Protein AF-A0A562VMP0-F1 (afdb_monomer)

Radius of gyration: 36.4 Å; Cα contacts (8 Å, |Δi|>4): 154; chains: 1; bounding box: 69×61×106 Å

Solvent-accessible surface area (backbone atoms only — not comparable to full-atom values): 17112 Å² total; per-residue (Å²): 131,68,63,64,61,50,50,52,55,50,50,52,55,52,52,52,58,56,54,64,69,64,60,52,60,70,54,48,72,78,60,71,68,81,76,87,75,70,102,74,63,68,62,64,58,52,51,52,53,52,54,50,52,52,52,51,55,54,51,54,52,53,62,62,66,71,67,75,72,84,82,78,76,88,84,86,89,85,83,85,84,87,84,83,87,81,83,90,83,80,88,82,78,83,87,73,87,76,78,83,79,82,79,78,79,79,80,76,78,83,77,80,80,77,81,72,83,77,74,84,73,81,77,76,79,83,75,82,75,80,74,81,74,74,85,80,86,73,83,80,80,77,80,76,78,72,81,83,70,80,84,74,78,84,75,90,74,92,72,80,74,82,80,70,82,77,75,80,71,79,68,78,72,76,69,82,75,73,84,72,82,84,69,79,58,84,48,32,30,75,45,63,48,68,52,93,54,66,89,70,25,38,34,23,47,74,85,40,84,41,44,68,72,40,72,55,83,76,26,30,28,69,45,81,48,81,61,33,38,34,28,35,42,95,85,44,80,46,75,32,40,64,74,36,46,58,81,84,115

Organism: NCBI:txid345631

Structure (mmCIF, N/CA/C/O backbone):
data_AF-A0A562VMP0-F1
#
_entry.id   AF-A0A562VMP0-F1
#
loop_
_atom_site.group_PDB
_atom_site.id
_atom_site.type_symbol
_atom_site.label_atom_id
_atom_site.label_alt_id
_atom_site.label_comp_id
_atom_site.label_asym_id
_atom_site.label_entity_id
_atom_site.label_seq_id
_atom_site.pdbx_PDB_ins_code
_atom_site.Cartn_x
_atom_site.Cartn_y
_atom_site.Cartn_z
_atom_site.occupancy
_atom_site.B_iso_or_equiv
_atom_site.auth_seq_id
_atom_site.auth_comp_id
_atom_site.auth_asym_id
_atom_site.auth_atom_id
_atom_site.pdbx_PDB_model_num
ATOM 1 N N . MET A 1 1 ? -12.782 35.486 -35.574 1.00 58.09 1 MET A N 1
ATOM 2 C CA . MET A 1 1 ? -13.409 34.152 -35.746 1.00 58.09 1 MET A CA 1
ATOM 3 C C . MET A 1 1 ? -12.424 32.973 -35.697 1.00 58.09 1 MET A C 1
ATOM 5 O O . MET A 1 1 ? -12.875 31.840 -35.641 1.00 58.09 1 MET A O 1
ATOM 9 N N . SER A 1 2 ? -11.104 33.186 -35.631 1.00 72.25 2 SER A N 1
ATOM 10 C CA . SER A 1 2 ? -10.116 32.093 -35.746 1.00 72.25 2 SER A CA 1
ATOM 11 C C . SER A 1 2 ? -9.643 31.459 -34.422 1.00 72.25 2 SER A C 1
ATOM 13 O O . SER A 1 2 ? -8.887 30.493 -34.458 1.00 72.25 2 SER A O 1
ATOM 15 N N . SER A 1 3 ? -10.056 31.953 -33.244 1.00 74.12 3 SER A N 1
ATOM 16 C CA . SER A 1 3 ? -9.573 31.411 -31.956 1.00 74.12 3 SER A CA 1
ATOM 17 C C . SER A 1 3 ? -10.310 30.148 -31.499 1.00 74.12 3 SER A C 1
ATOM 19 O O . SER A 1 3 ? -9.682 29.269 -30.919 1.00 74.12 3 SER A O 1
ATOM 21 N N . ILE A 1 4 ? -11.605 30.011 -31.811 1.00 83.69 4 ILE A N 1
ATOM 22 C CA . ILE A 1 4 ? -12.413 28.837 -31.433 1.00 83.69 4 ILE A CA 1
ATOM 23 C C . ILE A 1 4 ? -11.923 27.583 -32.166 1.00 83.69 4 ILE A C 1
ATOM 25 O O . ILE A 1 4 ? -11.734 26.539 -31.548 1.00 83.69 4 ILE A O 1
ATOM 29 N N . LEU A 1 5 ? -11.626 27.697 -33.465 1.00 88.19 5 LEU A N 1
ATOM 30 C CA . LEU A 1 5 ? -11.081 26.582 -34.247 1.00 88.19 5 LEU A CA 1
ATOM 31 C C . LEU A 1 5 ? -9.674 26.186 -33.782 1.00 88.19 5 LEU A C 1
ATOM 33 O O . LEU A 1 5 ? -9.364 24.999 -33.712 1.00 88.19 5 LEU A O 1
ATOM 37 N N . ASN A 1 6 ? -8.840 27.156 -33.394 1.00 89.31 6 ASN A N 1
ATOM 38 C CA . ASN A 1 6 ? -7.524 26.868 -32.822 1.00 89.31 6 ASN A CA 1
ATOM 39 C C . ASN A 1 6 ? -7.619 26.217 -31.436 1.00 89.31 6 ASN A C 1
ATOM 41 O O . ASN A 1 6 ? -6.817 25.336 -31.131 1.00 89.31 6 ASN A O 1
ATOM 45 N N . ALA A 1 7 ? -8.601 26.602 -30.616 1.00 92.50 7 ALA A N 1
ATOM 46 C CA . ALA A 1 7 ? -8.846 25.977 -29.320 1.00 92.50 7 ALA A CA 1
ATOM 47 C C . ALA A 1 7 ? -9.299 24.518 -29.475 1.00 92.50 7 ALA A C 1
ATOM 49 O O . ALA A 1 7 ? -8.754 23.648 -28.802 1.00 92.50 7 ALA A O 1
ATOM 50 N N . LEU A 1 8 ? -10.206 24.232 -30.417 1.00 91.12 8 LEU A N 1
ATOM 51 C CA . LEU A 1 8 ? -10.635 22.862 -30.719 1.00 91.12 8 LEU A CA 1
ATOM 52 C C . LEU A 1 8 ? -9.479 22.009 -31.248 1.00 91.12 8 LEU A C 1
ATOM 54 O O . LEU A 1 8 ? -9.230 20.919 -30.740 1.00 91.12 8 LEU A O 1
ATOM 58 N N . LYS A 1 9 ? -8.697 22.543 -32.193 1.00 93.88 9 LYS A N 1
ATOM 59 C CA . LYS A 1 9 ? -7.543 21.831 -32.758 1.00 93.88 9 LYS A CA 1
ATOM 60 C C . LYS A 1 9 ? -6.456 21.553 -31.715 1.00 93.88 9 LYS A C 1
ATOM 62 O O . LYS A 1 9 ? -5.814 20.506 -31.759 1.00 93.88 9 LYS A O 1
ATOM 67 N N . LYS A 1 10 ? -6.256 22.472 -30.763 1.00 94.88 10 LYS A N 1
ATOM 68 C CA . LYS A 1 10 ? -5.314 22.284 -29.652 1.00 94.88 10 LYS A CA 1
ATOM 69 C C . LYS A 1 10 ? -5.818 21.246 -28.647 1.00 94.88 10 LYS A C 1
ATOM 71 O O . LYS A 1 10 ? -5.020 20.445 -28.171 1.00 94.88 10 LYS A O 1
ATOM 76 N N . LEU A 1 11 ? -7.122 21.221 -28.378 1.00 94.19 11 LEU A N 1
ATOM 77 C CA . LEU A 1 11 ? -7.739 20.250 -27.476 1.00 94.19 11 LEU A CA 1
ATOM 78 C C . LEU A 1 11 ? -7.655 18.828 -28.051 1.00 94.19 11 LEU A C 1
ATOM 80 O O . LEU A 1 11 ? -7.280 17.909 -27.327 1.00 94.19 11 LEU A O 1
ATOM 84 N N . ASP A 1 12 ? -7.891 18.648 -29.353 1.00 90.25 12 ASP A N 1
ATOM 85 C CA . ASP A 1 12 ? -7.750 17.339 -30.006 1.00 90.25 12 ASP A CA 1
ATOM 86 C C . ASP A 1 12 ? -6.300 16.839 -30.028 1.00 90.25 12 ASP A C 1
ATOM 88 O O . ASP A 1 12 ? -6.050 15.662 -29.754 1.00 90.25 12 ASP A O 1
ATOM 92 N N . ALA A 1 13 ? -5.329 17.724 -30.280 1.00 91.06 13 ALA A N 1
ATOM 93 C CA . ALA A 1 13 ? -3.912 17.367 -30.215 1.00 91.06 13 ALA A CA 1
ATOM 94 C C . ALA A 1 13 ? -3.493 16.920 -28.800 1.00 91.06 13 ALA A C 1
ATOM 96 O O . ALA A 1 13 ? -2.753 15.947 -28.647 1.00 91.06 13 ALA A O 1
ATOM 97 N N . GLU A 1 14 ? -4.003 17.584 -27.757 1.00 85.06 14 GLU A N 1
ATOM 98 C CA . GLU A 1 14 ? -3.721 17.215 -26.366 1.00 85.06 14 GLU A CA 1
ATOM 99 C C . GLU A 1 14 ? -4.419 15.907 -25.956 1.00 85.06 14 GLU A C 1
ATOM 101 O O . GLU A 1 14 ? -3.831 15.073 -25.263 1.00 85.06 14 GLU A O 1
ATOM 106 N N . LYS A 1 15 ? -5.649 15.670 -26.432 1.00 85.06 15 LYS A N 1
ATOM 107 C CA . LYS A 1 15 ? -6.383 14.419 -26.182 1.00 85.06 15 LYS A CA 1
ATOM 108 C C . LYS A 1 15 ? -5.707 13.217 -26.844 1.00 85.06 15 LYS A C 1
ATOM 110 O O . LYS A 1 15 ? -5.603 12.162 -26.219 1.00 85.06 15 LYS A O 1
ATOM 115 N N . ALA A 1 16 ? -5.206 13.384 -28.069 1.00 81.25 16 ALA A N 1
ATOM 116 C CA . ALA A 1 16 ? -4.476 12.340 -28.784 1.00 81.25 16 ALA A CA 1
ATOM 117 C C . ALA A 1 16 ? -3.174 11.947 -28.063 1.00 81.25 16 ALA A C 1
ATOM 119 O O . ALA A 1 16 ? -2.900 10.757 -27.913 1.00 81.25 16 ALA A O 1
ATOM 120 N N . ALA A 1 17 ? -2.423 12.925 -27.541 1.00 77.69 17 ALA A N 1
ATOM 121 C CA . ALA A 1 17 ? -1.188 12.671 -26.795 1.00 77.69 17 ALA A CA 1
ATOM 122 C C . ALA A 1 17 ? -1.423 11.904 -25.478 1.00 77.69 17 ALA A C 1
ATOM 124 O O . ALA A 1 17 ? -0.618 11.050 -25.100 1.00 77.69 17 ALA A O 1
ATOM 125 N N . ARG A 1 18 ? -2.544 12.163 -24.787 1.00 74.88 18 ARG A N 1
ATOM 126 C CA . ARG A 1 18 ? -2.902 11.449 -23.547 1.00 74.88 18 ARG A CA 1
ATOM 127 C C . ARG A 1 18 ? -3.328 10.001 -23.805 1.00 74.88 18 ARG A C 1
ATOM 129 O O . ARG A 1 18 ? -2.978 9.118 -23.028 1.00 74.88 18 ARG A O 1
ATOM 136 N N . LEU A 1 19 ? -4.034 9.739 -24.906 1.00 68.62 19 LEU A N 1
ATOM 137 C CA . LEU A 1 19 ? -4.504 8.392 -25.254 1.00 68.62 19 LEU A CA 1
ATOM 138 C C . LEU A 1 19 ? -3.374 7.464 -25.724 1.00 68.62 19 LEU A C 1
ATOM 140 O O . LEU A 1 19 ? -3.403 6.274 -25.414 1.00 68.62 19 LEU A O 1
ATOM 144 N N . SER A 1 20 ? -2.347 7.984 -26.406 1.00 65.00 20 SER A N 1
ATOM 145 C CA . SER A 1 20 ? -1.195 7.170 -26.822 1.00 65.00 20 SER A CA 1
ATOM 146 C C . SER A 1 20 ? -0.351 6.652 -25.652 1.00 65.00 20 SER A C 1
ATOM 148 O O . SER A 1 20 ? 0.230 5.580 -25.767 1.00 65.00 20 SER A O 1
ATOM 150 N N . GLY A 1 21 ? -0.312 7.360 -24.517 1.00 59.44 21 GLY A N 1
ATOM 151 C CA . GLY A 1 21 ? 0.484 6.948 -23.353 1.00 59.44 21 GLY A CA 1
ATOM 152 C C . GLY A 1 21 ? -0.151 5.847 -22.496 1.00 59.44 21 GLY A C 1
ATOM 153 O O . GLY A 1 21 ? 0.559 5.134 -21.794 1.00 59.44 21 GLY A O 1
ATOM 154 N N . GLN A 1 22 ? -1.478 5.683 -22.545 1.00 54.03 22 GLN A N 1
ATOM 155 C CA . GLN A 1 22 ? -2.196 4.793 -21.621 1.00 54.03 22 GLN A CA 1
ATOM 156 C C . GLN A 1 22 ? -2.558 3.425 -22.230 1.00 54.03 22 GLN A C 1
ATOM 158 O O . GLN A 1 22 ? -2.782 2.469 -21.492 1.00 54.03 22 GLN A O 1
ATOM 163 N N . VAL A 1 23 ? -2.579 3.291 -23.563 1.00 54.69 23 VAL A N 1
ATOM 164 C CA . VAL A 1 23 ? -2.996 2.045 -24.243 1.00 54.69 23 VAL A CA 1
ATOM 165 C C . VAL A 1 23 ? -1.831 1.063 -24.478 1.00 54.69 23 VAL A C 1
ATOM 167 O O . VAL A 1 23 ? -2.066 -0.134 -24.652 1.00 54.69 23 VAL A O 1
ATOM 170 N N . GLU A 1 24 ? -0.569 1.505 -24.423 1.00 53.34 24 GLU A N 1
ATOM 171 C CA . GLU A 1 24 ? 0.584 0.607 -24.630 1.00 53.34 24 GLU A CA 1
ATOM 172 C C . GLU A 1 24 ? 0.919 -0.283 -23.424 1.00 53.34 24 GLU A C 1
ATOM 174 O O . GLU A 1 24 ? 1.432 -1.386 -23.612 1.00 53.34 24 GLU A O 1
ATOM 179 N N . ILE A 1 25 ? 0.566 0.118 -22.200 1.00 58.31 25 ILE A N 1
ATOM 180 C CA . ILE A 1 25 ? 0.905 -0.652 -20.989 1.00 58.31 25 ILE A CA 1
ATOM 181 C C . ILE A 1 25 ? 0.150 -1.989 -20.974 1.00 58.31 25 ILE A C 1
ATOM 183 O O . ILE A 1 25 ? 0.719 -3.037 -20.676 1.00 58.31 25 ILE A O 1
ATOM 187 N N . SER A 1 26 ? -1.120 -1.988 -21.386 1.00 54.50 26 SER A N 1
ATOM 188 C CA . SER A 1 26 ? -1.943 -3.201 -21.401 1.00 54.50 26 SER A CA 1
ATOM 189 C C . SER A 1 26 ? -1.519 -4.204 -22.481 1.00 54.50 26 SER A C 1
ATOM 191 O O . SER A 1 26 ? -1.724 -5.401 -22.302 1.00 54.50 26 SER A O 1
ATOM 193 N N . ARG A 1 27 ? -0.904 -3.757 -23.588 1.00 56.09 27 ARG A N 1
ATOM 194 C CA . ARG A 1 27 ? -0.359 -4.665 -24.618 1.00 56.09 27 ARG A CA 1
ATOM 195 C C . ARG A 1 27 ? 1.064 -5.132 -24.314 1.00 56.09 27 ARG A C 1
ATOM 197 O O . ARG A 1 27 ? 1.392 -6.266 -24.661 1.00 56.09 27 ARG A O 1
ATOM 204 N N . ALA A 1 28 ? 1.871 -4.313 -23.638 1.00 54.59 28 ALA A N 1
ATOM 205 C CA . ALA A 1 28 ? 3.202 -4.704 -23.183 1.00 54.59 28 ALA A CA 1
ATOM 206 C C . ALA A 1 28 ? 3.135 -5.860 -22.168 1.00 54.59 28 ALA A C 1
ATOM 208 O O . ALA A 1 28 ? 3.856 -6.837 -22.328 1.00 54.59 28 ALA A O 1
ATOM 209 N N . ILE A 1 29 ? 2.183 -5.833 -21.225 1.00 58.88 29 ILE A N 1
ATOM 210 C CA . ILE A 1 29 ? 2.038 -6.882 -20.194 1.00 58.88 29 ILE A CA 1
ATOM 211 C C . ILE A 1 29 ? 1.610 -8.241 -20.783 1.00 58.88 29 ILE A C 1
ATOM 213 O O . ILE A 1 29 ? 2.013 -9.283 -20.272 1.00 58.88 29 ILE A O 1
ATOM 217 N N . LEU A 1 30 ? 0.839 -8.267 -21.879 1.00 62.00 30 LEU A N 1
ATOM 218 C CA . LEU A 1 30 ? 0.476 -9.528 -22.550 1.00 62.00 30 LEU A CA 1
ATOM 219 C C . LEU A 1 30 ? 1.531 -10.029 -23.554 1.00 62.00 30 LEU A C 1
ATOM 221 O O . LEU A 1 30 ? 1.432 -11.168 -24.005 1.00 62.00 30 LEU A O 1
ATOM 225 N N . THR A 1 31 ? 2.536 -9.216 -23.902 1.00 48.38 31 THR A N 1
ATOM 226 C CA . THR A 1 31 ? 3.532 -9.547 -24.942 1.00 48.38 31 THR A CA 1
ATOM 227 C C . THR A 1 31 ? 4.971 -9.536 -24.417 1.00 48.38 31 THR A C 1
ATOM 229 O O . THR A 1 31 ? 5.914 -9.429 -25.203 1.00 48.38 31 THR A O 1
ATOM 232 N N . GLU A 1 32 ? 5.193 -9.698 -23.110 1.00 44.28 32 GLU A N 1
ATOM 233 C CA . GLU A 1 32 ? 6.532 -10.007 -22.596 1.00 44.28 32 GLU A CA 1
ATOM 234 C C . GLU A 1 32 ? 6.897 -11.463 -22.914 1.00 44.28 32 GLU A C 1
ATOM 236 O O . GLU A 1 32 ? 6.842 -12.379 -22.097 1.00 44.28 32 GLU A O 1
ATOM 241 N N . LYS A 1 33 ? 7.303 -11.677 -24.166 1.00 46.06 33 LYS A N 1
ATOM 242 C CA . LYS A 1 33 ? 8.160 -12.795 -24.541 1.00 46.06 33 LYS A CA 1
ATOM 243 C C . LYS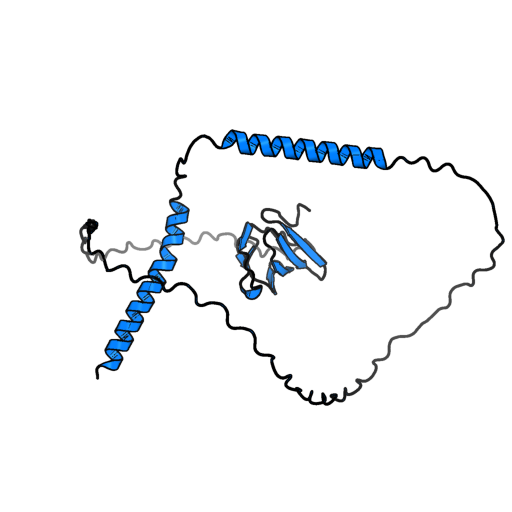 A 1 33 ? 9.512 -12.522 -23.870 1.00 46.06 33 LYS A C 1
ATOM 245 O O . LYS A 1 33 ? 10.141 -11.529 -24.239 1.00 46.06 33 LYS A O 1
ATOM 250 N N . PRO A 1 34 ? 9.974 -13.343 -22.908 1.00 47.91 34 PRO A N 1
ATOM 251 C CA . PRO A 1 34 ? 11.228 -13.085 -22.213 1.00 47.91 34 PRO A CA 1
ATOM 252 C C . PRO A 1 34 ? 12.341 -13.005 -23.255 1.00 47.91 34 PRO A C 1
ATOM 254 O O . PRO A 1 34 ? 12.618 -13.979 -23.967 1.00 47.91 34 PRO A O 1
ATOM 257 N N . SER A 1 35 ? 12.939 -11.821 -23.401 1.00 44.47 35 SER A N 1
ATOM 258 C CA . SER A 1 35 ? 14.078 -11.661 -24.289 1.00 44.47 35 SER A CA 1
ATOM 259 C C . SER A 1 35 ? 15.196 -12.535 -23.722 1.00 44.47 35 SER A C 1
ATOM 261 O O . SER A 1 35 ? 15.626 -12.404 -22.576 1.00 44.47 35 SER A O 1
ATOM 263 N N . ARG A 1 36 ? 15.601 -13.534 -24.511 1.00 47.62 36 ARG A N 1
ATOM 264 C CA . ARG A 1 36 ? 16.719 -14.432 -24.215 1.00 47.62 36 ARG A CA 1
ATOM 265 C C . ARG A 1 36 ? 18.017 -13.627 -24.272 1.00 47.62 36 ARG A C 1
ATOM 267 O O . ARG A 1 36 ? 18.758 -13.698 -25.246 1.00 47.62 36 ARG A O 1
ATOM 274 N N . SER A 1 37 ? 18.282 -12.848 -23.234 1.00 45.19 37 SER A N 1
ATOM 275 C CA . SER A 1 37 ? 19.552 -12.168 -23.027 1.00 45.19 37 SER A CA 1
ATOM 276 C C . SER A 1 37 ? 20.500 -13.095 -22.258 1.00 45.19 37 SER A C 1
ATOM 278 O O . SER A 1 37 ? 20.325 -13.348 -21.071 1.00 45.19 37 SER A O 1
ATOM 280 N N . GLY A 1 38 ? 21.475 -13.656 -22.978 1.00 49.25 38 GLY A N 1
ATOM 281 C CA . GLY A 1 38 ? 22.815 -13.976 -22.469 1.00 49.25 38 GLY A CA 1
ATOM 282 C C . GLY A 1 38 ? 22.941 -14.938 -21.281 1.00 49.25 38 GLY A C 1
ATOM 283 O O . GLY A 1 38 ? 23.115 -14.537 -20.135 1.00 49.25 38 GLY A O 1
ATOM 284 N N . ARG A 1 39 ? 23.013 -16.232 -21.591 1.00 53.94 39 ARG A N 1
ATOM 285 C CA . ARG A 1 39 ? 23.258 -17.394 -20.716 1.00 53.94 39 ARG A CA 1
ATOM 286 C C . ARG A 1 39 ? 24.642 -17.390 -20.017 1.00 53.94 39 ARG A C 1
ATOM 288 O O . ARG A 1 39 ? 25.453 -18.273 -20.281 1.00 53.94 39 ARG A O 1
ATOM 295 N N . ARG A 1 40 ? 24.935 -16.414 -19.143 1.00 53.88 40 ARG A N 1
ATOM 296 C CA . ARG A 1 40 ? 26.140 -16.404 -18.269 1.00 53.88 40 ARG A CA 1
ATOM 297 C C . ARG A 1 40 ? 25.908 -15.953 -16.814 1.00 53.88 40 ARG A C 1
ATOM 299 O O . ARG A 1 40 ? 26.842 -15.999 -16.024 1.00 53.88 40 ARG A O 1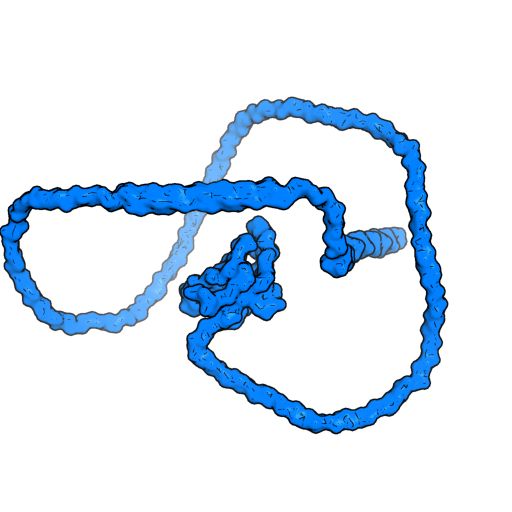
ATOM 306 N N . MET A 1 41 ? 24.680 -15.607 -16.422 1.00 54.59 41 MET A N 1
ATOM 307 C CA . MET A 1 41 ? 24.357 -15.113 -15.069 1.00 54.59 41 MET A CA 1
ATOM 308 C C . MET A 1 41 ? 23.874 -16.125 -13.993 1.00 54.59 41 MET A C 1
ATOM 310 O O . MET A 1 41 ? 23.587 -15.660 -12.894 1.00 54.59 41 MET A O 1
ATOM 314 N N . PRO A 1 42 ? 23.780 -17.466 -14.171 1.00 55.47 42 PRO A N 1
ATOM 315 C CA . PRO A 1 42 ? 23.322 -18.308 -13.056 1.00 55.47 42 PRO A CA 1
ATOM 316 C C . PRO A 1 42 ? 24.402 -18.553 -11.985 1.00 55.47 42 PRO A C 1
ATOM 318 O O . PRO A 1 42 ? 24.062 -18.772 -10.829 1.00 55.47 42 PRO A O 1
ATOM 321 N N . VAL A 1 43 ? 25.699 -18.477 -12.314 1.00 63.06 43 VAL A N 1
ATOM 322 C CA . VAL A 1 43 ? 26.770 -18.826 -11.355 1.00 63.06 43 VAL A CA 1
ATOM 323 C C . VAL A 1 43 ? 26.974 -17.745 -10.286 1.00 63.06 43 VAL A C 1
ATOM 325 O O . VAL A 1 43 ? 27.191 -18.073 -9.124 1.00 63.06 43 VAL A O 1
ATOM 328 N N . LEU A 1 44 ? 26.839 -16.462 -10.641 1.00 62.44 44 LEU A N 1
ATOM 329 C CA . LEU A 1 44 ? 26.989 -15.361 -9.678 1.00 62.44 44 LEU A CA 1
ATOM 330 C C . LEU A 1 44 ? 25.840 -15.311 -8.659 1.00 62.44 44 LEU A C 1
ATOM 332 O O . LEU A 1 44 ? 26.087 -15.061 -7.483 1.00 62.44 44 LEU A O 1
ATOM 336 N N . VAL A 1 45 ? 24.609 -15.614 -9.085 1.00 67.62 45 VAL A N 1
ATOM 337 C CA . VAL A 1 45 ? 23.434 -15.627 -8.195 1.00 67.62 45 VAL A CA 1
ATOM 338 C C . VAL A 1 45 ? 23.465 -16.830 -7.244 1.00 67.62 45 VAL A C 1
ATOM 340 O O . VAL A 1 45 ? 23.152 -16.695 -6.062 1.00 67.62 45 VAL A O 1
ATOM 343 N N . ILE A 1 46 ? 23.905 -18.001 -7.722 1.00 75.38 46 ILE A N 1
ATOM 344 C CA . ILE A 1 46 ? 24.079 -19.183 -6.863 1.00 75.38 46 ILE A CA 1
ATOM 345 C C . ILE A 1 46 ? 25.229 -18.951 -5.868 1.00 75.38 46 ILE A C 1
ATOM 347 O O . ILE A 1 46 ? 25.084 -19.248 -4.684 1.00 75.38 46 ILE A O 1
ATOM 351 N N . GLY A 1 47 ? 26.336 -18.343 -6.310 1.00 79.31 47 GLY A N 1
ATOM 352 C CA . GLY A 1 47 ? 27.463 -18.004 -5.439 1.00 79.31 47 GLY A CA 1
ATOM 353 C C . GLY A 1 47 ? 27.088 -17.043 -4.306 1.00 79.31 47 GLY A C 1
ATOM 354 O O . GLY A 1 47 ? 27.447 -17.291 -3.155 1.00 79.31 47 GLY A O 1
ATOM 355 N N . SER A 1 48 ? 26.313 -15.987 -4.593 1.00 81.00 48 SER A N 1
ATOM 356 C CA . SER A 1 48 ? 25.890 -15.035 -3.554 1.00 81.00 48 SER A CA 1
ATOM 357 C C . SER A 1 48 ? 24.911 -15.655 -2.555 1.00 81.00 48 SER A C 1
ATOM 359 O O . SER A 1 48 ? 24.978 -15.351 -1.366 1.00 81.00 48 SER A O 1
ATOM 361 N N . SER A 1 49 ? 24.029 -16.547 -3.017 1.00 83.94 49 SER A N 1
ATOM 362 C CA . SER A 1 49 ? 23.092 -17.283 -2.160 1.00 83.94 49 SER A CA 1
ATOM 363 C C . SER A 1 49 ? 23.820 -18.188 -1.160 1.00 83.94 49 SER A C 1
ATOM 365 O O . SER A 1 49 ? 23.483 -18.172 0.025 1.00 83.94 49 SER A O 1
ATOM 367 N N . VAL A 1 50 ? 24.837 -18.932 -1.607 1.00 91.38 50 VAL A N 1
ATOM 368 C CA . VAL A 1 50 ? 25.611 -19.824 -0.730 1.00 91.38 50 VAL A CA 1
ATOM 369 C C . VAL A 1 50 ? 26.430 -19.019 0.280 1.00 91.38 50 VAL A C 1
ATOM 371 O O . VAL A 1 50 ? 26.434 -19.353 1.464 1.00 91.38 50 VAL A O 1
ATOM 374 N N . LEU A 1 51 ? 27.064 -17.921 -0.148 1.00 90.75 51 LEU A N 1
ATOM 375 C CA . LEU A 1 51 ? 27.850 -17.066 0.747 1.00 90.75 51 LEU A CA 1
ATOM 376 C C . LEU A 1 51 ? 26.984 -16.447 1.859 1.00 90.75 51 LEU A C 1
ATOM 378 O O . LEU A 1 51 ? 27.388 -16.426 3.022 1.00 90.75 51 LEU A O 1
ATOM 382 N N . LEU A 1 52 ? 25.774 -15.989 1.516 1.00 92.00 52 LEU A N 1
ATOM 383 C CA . LEU A 1 52 ? 24.836 -15.417 2.482 1.00 92.00 52 LEU A CA 1
ATOM 384 C C . LEU A 1 52 ? 24.349 -16.473 3.487 1.00 92.00 52 LEU A C 1
ATOM 386 O O . LEU A 1 52 ? 24.299 -16.199 4.684 1.00 92.00 52 LEU A O 1
ATOM 390 N N . ALA A 1 53 ? 24.045 -17.690 3.023 1.00 92.00 53 ALA A N 1
ATOM 391 C CA . ALA A 1 53 ? 23.626 -18.784 3.896 1.00 92.00 53 ALA A CA 1
ATOM 392 C C . ALA A 1 53 ? 24.721 -19.161 4.910 1.00 92.00 53 ALA A C 1
ATOM 394 O O . ALA A 1 53 ? 24.434 -19.305 6.098 1.00 92.00 53 ALA A O 1
ATOM 395 N N . VAL A 1 54 ? 25.984 -19.242 4.469 1.00 94.50 54 VAL A N 1
ATOM 396 C CA . VAL A 1 54 ? 27.128 -19.524 5.354 1.00 94.50 54 VAL A CA 1
ATOM 397 C C . VAL A 1 54 ? 27.321 -18.411 6.389 1.00 94.50 54 VAL A C 1
ATOM 399 O O . VAL A 1 54 ? 27.534 -18.707 7.564 1.00 94.50 54 VAL A O 1
ATOM 402 N N . ALA A 1 55 ? 27.187 -17.141 5.994 1.00 91.88 55 ALA A N 1
ATOM 403 C CA . ALA A 1 55 ? 27.305 -16.011 6.917 1.00 91.88 55 ALA A CA 1
ATOM 404 C C . ALA A 1 55 ? 26.209 -16.015 8.000 1.00 91.88 55 ALA A C 1
ATOM 406 O O . ALA A 1 55 ? 26.498 -15.747 9.167 1.00 91.88 55 ALA A O 1
ATOM 407 N N . VAL A 1 56 ? 24.968 -16.367 7.640 1.00 93.31 56 VAL A N 1
ATOM 408 C CA . VAL A 1 56 ? 23.851 -16.468 8.596 1.00 93.31 56 VAL A CA 1
ATOM 409 C C . VAL A 1 56 ? 24.061 -17.624 9.577 1.00 93.31 56 VAL A C 1
ATOM 411 O O . VAL A 1 56 ? 23.891 -17.425 10.778 1.00 93.31 56 VAL A O 1
ATOM 414 N N . LEU A 1 57 ? 24.491 -18.796 9.097 1.00 92.56 57 LEU 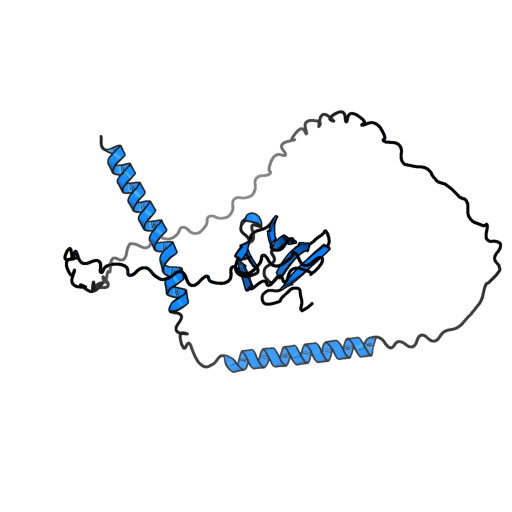A N 1
ATOM 415 C CA . LEU A 1 57 ? 24.789 -19.961 9.942 1.00 92.56 57 LEU A CA 1
ATOM 416 C C . LEU A 1 57 ? 25.948 -19.695 10.917 1.00 92.56 57 LEU A C 1
ATOM 418 O O . LEU A 1 57 ? 25.847 -20.017 12.104 1.00 92.56 57 LEU A O 1
ATOM 422 N N . ALA A 1 58 ? 27.026 -19.062 10.444 1.00 90.44 58 ALA A N 1
ATOM 423 C CA . ALA A 1 58 ? 28.158 -18.687 11.289 1.00 90.44 58 ALA A CA 1
ATOM 424 C C . ALA A 1 58 ? 27.758 -17.636 12.340 1.00 90.44 58 ALA A C 1
ATOM 426 O O . ALA A 1 58 ? 28.081 -17.781 13.521 1.00 90.44 58 ALA A O 1
ATOM 427 N N . GLY A 1 59 ? 26.988 -16.620 11.933 1.00 88.44 59 GLY A N 1
ATOM 428 C CA . GLY A 1 59 ? 26.450 -15.606 12.837 1.00 88.44 59 GLY A CA 1
ATOM 429 C C . GLY A 1 59 ? 25.546 -16.209 13.914 1.00 88.44 59 GLY A C 1
ATOM 430 O O . GLY A 1 59 ? 25.743 -15.946 15.100 1.00 88.44 59 GLY A O 1
ATOM 431 N N . SER A 1 60 ? 24.604 -17.083 13.539 1.00 86.75 60 SER A N 1
ATOM 432 C CA . SER A 1 60 ? 23.700 -17.716 14.507 1.00 86.75 60 SER A CA 1
ATOM 433 C C . SER A 1 60 ? 24.440 -18.605 15.505 1.00 86.75 60 SER A C 1
ATOM 435 O O . SER A 1 60 ? 24.113 -18.594 16.692 1.00 86.75 60 SER A O 1
ATOM 437 N N . MET A 1 61 ? 25.470 -19.336 15.058 1.00 88.50 61 MET A N 1
ATOM 438 C CA . MET A 1 61 ? 26.248 -20.207 15.941 1.00 88.50 61 MET A CA 1
ATOM 439 C C . MET A 1 61 ? 27.063 -19.402 16.968 1.00 88.50 61 MET A C 1
ATOM 441 O O . MET A 1 61 ? 27.138 -19.792 18.137 1.00 88.50 61 MET A O 1
ATOM 445 N N . MET A 1 62 ? 27.606 -18.250 16.561 1.00 87.31 62 MET A N 1
ATOM 446 C CA . MET A 1 62 ? 28.392 -17.370 17.430 1.00 87.31 62 MET A CA 1
ATOM 447 C C . MET A 1 62 ? 27.531 -16.675 18.497 1.00 87.31 62 MET A C 1
ATOM 449 O O . MET A 1 62 ? 27.952 -16.567 19.649 1.00 87.31 62 MET A O 1
ATOM 453 N N . LEU A 1 63 ? 26.292 -16.285 18.166 1.00 83.75 63 LEU A N 1
ATOM 454 C CA . LEU A 1 63 ? 25.350 -15.738 19.154 1.00 83.75 63 LEU A CA 1
ATOM 455 C C . LEU A 1 63 ? 24.861 -16.780 20.173 1.00 83.75 63 LEU A C 1
ATOM 457 O O . LEU A 1 63 ? 24.564 -16.417 21.313 1.00 83.75 63 LEU A O 1
ATOM 461 N N . TRP A 1 64 ? 24.780 -18.058 19.795 1.00 79.00 64 TRP A N 1
ATOM 462 C CA . TRP A 1 64 ? 24.407 -19.131 20.723 1.00 79.00 64 TRP A CA 1
ATOM 463 C C . TRP A 1 64 ? 25.540 -19.516 21.676 1.00 79.00 64 TRP A C 1
ATOM 465 O O . TRP A 1 64 ? 25.285 -19.719 22.860 1.00 79.00 64 TRP A O 1
ATOM 475 N N . HIS A 1 65 ? 26.790 -19.545 21.207 1.00 79.00 65 HIS A N 1
ATOM 476 C CA . HIS A 1 65 ? 27.931 -19.890 22.066 1.00 79.00 65 HIS A CA 1
ATOM 477 C C . HIS A 1 65 ? 28.387 -18.731 22.971 1.00 79.00 65 HIS A C 1
ATOM 479 O O . HIS A 1 65 ? 28.975 -18.970 24.022 1.00 79.00 65 HIS A O 1
ATOM 485 N N . GLY A 1 66 ? 28.085 -17.475 22.618 1.00 65.88 66 GLY A N 1
ATOM 486 C CA . GLY A 1 66 ? 28.477 -16.299 23.407 1.00 65.88 66 GLY A CA 1
ATOM 487 C C . GLY A 1 66 ? 27.638 -16.020 24.663 1.00 65.88 66 GLY A C 1
ATOM 488 O O . GLY A 1 66 ? 27.973 -15.107 25.414 1.00 65.88 66 GLY A O 1
ATOM 489 N N . ARG A 1 67 ? 26.543 -16.758 24.908 1.00 63.66 67 ARG A N 1
ATOM 490 C CA . ARG A 1 67 ? 25.611 -16.493 26.027 1.00 63.66 67 ARG A CA 1
ATOM 491 C C . ARG A 1 67 ? 25.768 -17.397 27.248 1.00 63.66 67 ARG A C 1
ATOM 493 O O . ARG A 1 67 ? 25.092 -17.174 28.247 1.00 63.66 67 ARG A O 1
ATOM 500 N N . SER A 1 68 ? 26.669 -18.370 27.218 1.00 59.22 68 SER A N 1
ATOM 501 C CA . SER A 1 68 ? 26.974 -19.215 28.375 1.00 59.22 68 SER A CA 1
ATOM 502 C C . SER A 1 68 ? 28.132 -18.640 29.194 1.00 59.22 68 SER A C 1
ATOM 504 O O . SER A 1 68 ? 29.228 -19.194 29.206 1.00 59.22 68 SER A O 1
ATOM 506 N N . THR A 1 69 ? 27.899 -17.528 29.899 1.00 59.44 69 THR A N 1
ATOM 507 C CA . THR A 1 69 ? 28.720 -17.180 31.066 1.00 59.44 69 THR A CA 1
ATOM 508 C C . THR A 1 69 ? 28.141 -17.882 32.303 1.00 59.44 69 THR A C 1
ATOM 510 O O . THR A 1 69 ? 26.965 -17.696 32.624 1.00 59.44 69 THR A O 1
ATOM 513 N N . PRO A 1 70 ? 28.918 -18.721 33.011 1.00 55.97 70 PRO A N 1
ATOM 514 C CA . PRO A 1 70 ? 28.463 -19.345 34.246 1.00 55.97 70 PRO A CA 1
ATOM 515 C C . PRO A 1 70 ? 28.438 -18.296 35.362 1.00 55.97 70 PRO A C 1
ATOM 517 O O . PRO A 1 70 ? 29.478 -17.862 35.855 1.00 55.97 70 PRO A O 1
ATOM 520 N N . SER A 1 71 ? 27.238 -17.885 35.773 1.00 49.06 71 SER A N 1
ATOM 521 C CA . SER A 1 71 ? 27.050 -17.050 36.960 1.00 49.06 71 SER A CA 1
ATOM 522 C C . SER A 1 71 ? 27.225 -17.918 38.211 1.00 49.06 71 SER A C 1
ATOM 524 O O . SER A 1 71 ? 26.271 -18.492 38.734 1.00 49.06 71 SER A O 1
ATOM 526 N N . ALA A 1 72 ? 28.471 -18.047 38.669 1.00 56.03 72 ALA A N 1
ATOM 527 C CA . ALA A 1 72 ? 28.803 -18.570 39.989 1.00 56.03 72 ALA A CA 1
ATOM 528 C C . ALA A 1 72 ? 28.301 -17.583 41.058 1.00 56.03 72 ALA A C 1
ATOM 530 O O . ALA A 1 72 ? 28.617 -16.396 41.018 1.00 56.03 72 ALA A O 1
ATOM 531 N N . GLY A 1 73 ? 27.445 -18.067 41.959 1.00 54.03 73 GLY A N 1
ATOM 532 C CA . GLY A 1 73 ? 26.746 -17.247 42.945 1.00 54.03 73 GLY A CA 1
ATOM 533 C C . GLY A 1 73 ? 27.517 -16.950 44.234 1.00 54.03 73 GLY A C 1
ATOM 534 O O . GLY A 1 73 ? 28.722 -17.175 44.327 1.00 54.03 73 GLY A O 1
ATOM 535 N N . LYS A 1 74 ? 26.714 -16.586 45.254 1.00 48.81 74 LYS A N 1
ATOM 536 C CA . LYS A 1 74 ? 27.015 -16.478 46.702 1.00 48.81 74 LYS A CA 1
ATOM 537 C C . LYS A 1 74 ? 27.717 -15.149 47.089 1.00 48.81 74 LYS A C 1
ATOM 539 O O . LYS A 1 74 ? 28.739 -14.819 46.520 1.00 48.81 74 LYS A O 1
ATOM 544 N N . LEU A 1 75 ? 27.239 -14.311 48.023 1.00 49.66 75 LEU A N 1
ATOM 545 C CA . LEU A 1 75 ? 26.677 -14.562 49.361 1.00 49.66 75 LEU A CA 1
ATOM 546 C C . LEU A 1 75 ? 26.005 -13.300 49.980 1.00 49.66 75 LEU A C 1
ATOM 548 O O . LEU A 1 75 ? 26.386 -12.183 49.652 1.00 49.66 75 LEU A O 1
ATOM 552 N N . LEU A 1 76 ? 25.160 -13.561 50.997 1.00 47.09 76 LEU A N 1
ATOM 553 C CA . LEU A 1 76 ? 24.746 -12.729 52.157 1.00 47.09 76 LEU A CA 1
ATOM 554 C C . LEU A 1 76 ? 23.629 -11.685 51.919 1.00 47.09 76 LEU A C 1
ATOM 556 O O . LEU A 1 76 ? 23.826 -10.666 51.277 1.00 47.09 76 LEU A O 1
ATOM 560 N N . ALA A 1 77 ? 22.378 -11.976 52.293 1.00 58.09 77 ALA A N 1
ATOM 561 C CA . ALA A 1 77 ? 21.814 -11.963 53.656 1.00 58.09 77 ALA A CA 1
ATOM 562 C C . ALA A 1 77 ? 21.519 -10.548 54.184 1.00 58.09 77 ALA A C 1
ATOM 564 O O . ALA A 1 77 ? 22.380 -9.927 54.793 1.00 58.09 77 ALA A O 1
ATOM 565 N N . ASN A 1 78 ? 20.268 -10.097 54.030 1.00 53.66 78 ASN A N 1
ATOM 566 C CA . ASN A 1 78 ? 19.578 -9.368 55.095 1.00 53.66 78 ASN A CA 1
ATOM 567 C C . ASN A 1 78 ? 18.054 -9.398 54.874 1.00 53.66 78 ASN A C 1
ATOM 569 O O . ASN A 1 78 ? 17.536 -8.775 53.950 1.00 53.66 78 ASN A O 1
ATOM 573 N N . ALA A 1 79 ? 17.351 -10.136 55.730 1.00 55.75 79 ALA A N 1
ATOM 574 C CA . ALA A 1 79 ? 15.936 -9.925 56.033 1.00 55.75 79 ALA A CA 1
ATOM 575 C C . ALA A 1 79 ? 15.888 -9.218 57.398 1.00 55.75 79 ALA A C 1
ATOM 577 O O . ALA A 1 79 ? 16.735 -9.530 58.238 1.00 55.75 79 ALA A O 1
ATOM 578 N N . PRO A 1 80 ? 14.925 -8.314 57.662 1.00 60.78 80 PRO A N 1
ATOM 579 C CA . PRO A 1 80 ? 13.723 -8.812 58.338 1.00 60.78 80 PRO A CA 1
ATOM 580 C C . PRO A 1 80 ? 12.390 -8.089 58.031 1.00 60.78 80 PRO A C 1
ATOM 582 O O . PRO A 1 80 ? 12.303 -6.870 57.973 1.00 60.78 80 PRO A O 1
ATOM 585 N N . GLN A 1 81 ? 11.355 -8.935 57.981 1.00 50.47 81 GLN A N 1
ATOM 586 C CA . GLN A 1 81 ? 9.995 -8.805 58.536 1.00 50.47 81 GLN A CA 1
ATOM 587 C C . GLN A 1 81 ? 8.950 -7.807 57.987 1.00 50.47 81 GLN A C 1
ATOM 589 O O . GLN A 1 81 ? 9.112 -6.593 57.960 1.00 50.47 81 GLN A O 1
ATOM 594 N N . LEU A 1 82 ? 7.793 -8.414 57.675 1.00 53.38 82 LEU A N 1
ATOM 595 C CA . LEU A 1 82 ? 6.452 -7.843 57.492 1.00 53.38 82 LEU A CA 1
ATOM 596 C C . LEU A 1 82 ? 5.946 -7.113 58.754 1.00 53.38 82 LEU A C 1
ATOM 598 O O . LEU A 1 82 ? 6.325 -7.481 59.868 1.00 53.38 82 LEU A O 1
ATOM 602 N N . PRO A 1 83 ? 4.947 -6.220 58.600 1.00 57.25 83 PRO A N 1
ATOM 603 C CA . PRO A 1 83 ? 3.615 -6.629 59.060 1.00 57.25 83 PRO A CA 1
ATOM 604 C C . PRO A 1 83 ? 2.429 -6.194 58.172 1.00 57.25 83 PRO A C 1
ATOM 606 O O . PRO A 1 83 ? 2.431 -5.148 57.535 1.00 57.25 83 PRO A O 1
ATOM 609 N N . ALA A 1 84 ? 1.382 -7.017 58.275 1.00 48.03 84 ALA A N 1
ATOM 610 C CA . ALA A 1 84 ? -0.044 -6.678 58.296 1.00 48.03 84 ALA A CA 1
ATOM 611 C C . ALA A 1 84 ? -0.733 -6.102 57.041 1.00 48.03 84 ALA A C 1
ATOM 613 O O . ALA A 1 84 ? -0.695 -4.920 56.716 1.00 48.03 84 ALA A O 1
ATOM 614 N N . GLN A 1 85 ? -1.523 -6.992 56.449 1.00 58.78 85 GLN A N 1
ATOM 615 C CA . GLN A 1 85 ? -2.681 -6.762 55.593 1.00 58.78 85 GLN A CA 1
ATOM 616 C C . GLN A 1 85 ? -3.818 -6.019 56.332 1.00 58.78 85 GLN A C 1
ATOM 618 O O . GLN A 1 85 ? -4.231 -6.470 57.402 1.00 58.78 85 GLN A O 1
ATOM 623 N N . PRO A 1 86 ? -4.413 -4.971 55.732 1.00 57.16 86 PRO A N 1
ATOM 624 C CA . PRO A 1 86 ? -5.794 -4.575 55.999 1.00 57.16 86 PRO A CA 1
ATOM 625 C C . PRO A 1 86 ? -6.743 -5.049 54.887 1.00 57.16 86 PRO A C 1
ATOM 627 O O . PRO A 1 86 ? -6.414 -5.061 53.702 1.00 57.16 86 PRO A O 1
ATOM 630 N N . ALA A 1 87 ? -7.934 -5.449 55.322 1.00 57.94 87 ALA A N 1
ATOM 631 C CA . ALA A 1 87 ? -9.070 -5.946 54.552 1.00 57.94 87 ALA A CA 1
ATOM 632 C C . ALA A 1 87 ? -9.743 -4.850 53.668 1.00 57.94 87 ALA A C 1
ATOM 634 O O . ALA A 1 87 ? -9.358 -3.681 53.730 1.00 57.94 87 ALA A O 1
ATOM 635 N N . PRO A 1 88 ? -10.744 -5.201 52.831 1.00 59.03 88 PRO A N 1
ATOM 636 C CA . PRO A 1 88 ? -11.183 -4.408 51.685 1.00 59.03 88 PRO A CA 1
ATOM 637 C C . PRO A 1 88 ? -12.158 -3.290 52.077 1.00 59.03 88 PRO A C 1
ATOM 639 O O . PRO A 1 88 ? -13.176 -3.533 52.727 1.00 59.03 88 PRO A O 1
ATOM 642 N N . VAL A 1 89 ? -11.894 -2.069 51.606 1.00 59.75 89 VAL A N 1
ATOM 643 C CA . VAL A 1 89 ? -12.857 -0.963 51.664 1.00 59.75 89 VAL A CA 1
ATOM 644 C C . VAL A 1 89 ? -13.742 -0.952 50.420 1.00 59.75 89 VAL A C 1
ATOM 646 O O . VAL A 1 89 ? -13.282 -0.894 49.281 1.00 59.75 89 VAL A O 1
ATOM 649 N N . LYS A 1 90 ? -15.046 -1.042 50.683 1.00 51.31 90 LYS A N 1
ATOM 650 C CA . LYS A 1 90 ? -16.151 -0.828 49.751 1.00 51.31 90 LYS A CA 1
ATOM 651 C C . LYS A 1 90 ? -16.189 0.621 49.249 1.00 51.31 90 LYS A C 1
ATOM 653 O O . LYS A 1 90 ? -15.904 1.544 50.001 1.00 51.31 90 LYS A O 1
ATOM 658 N N . ALA A 1 91 ? -16.744 0.744 48.042 1.00 52.34 91 ALA A N 1
ATOM 659 C CA . ALA A 1 91 ? -17.400 1.907 47.446 1.00 52.34 91 ALA A CA 1
ATOM 660 C C . ALA A 1 91 ? -16.507 3.086 47.025 1.00 52.34 91 ALA A C 1
ATOM 662 O O . ALA A 1 91 ? -15.970 3.838 47.832 1.00 52.34 91 ALA A O 1
ATOM 663 N N . THR A 1 92 ? -16.470 3.328 45.715 1.00 51.22 92 THR A N 1
ATOM 664 C CA . THR A 1 92 ? -16.150 4.648 45.163 1.00 51.22 92 THR A CA 1
ATOM 665 C C . THR A 1 92 ? -17.145 4.952 44.032 1.00 51.22 92 THR A C 1
ATOM 667 O O . THR A 1 92 ? -17.525 4.030 43.305 1.00 51.22 92 THR A O 1
ATOM 670 N N . PRO A 1 93 ? -17.671 6.189 43.969 1.00 58.38 93 PRO A N 1
ATOM 671 C CA . PRO A 1 93 ? -18.966 6.501 43.379 1.00 58.38 93 PRO A CA 1
ATOM 672 C C . PRO A 1 93 ? -18.915 6.785 41.874 1.00 58.38 93 PRO A C 1
ATOM 674 O O . PRO A 1 93 ? -17.869 7.045 41.286 1.00 58.38 93 PRO A O 1
ATOM 677 N N . SER A 1 94 ? -20.110 6.755 41.285 1.00 57.25 94 SER A N 1
ATOM 678 C CA . SER A 1 94 ? -20.434 7.155 39.916 1.00 57.25 94 SER A CA 1
ATOM 679 C C . SER A 1 94 ? -19.775 8.489 39.521 1.00 57.25 94 SER A C 1
ATOM 681 O O . SER A 1 94 ? -19.939 9.470 40.251 1.00 57.25 94 SER A O 1
ATOM 683 N N . PRO A 1 95 ? -19.097 8.588 38.363 1.00 63.34 95 PRO A N 1
ATOM 684 C CA . PRO A 1 95 ? -18.640 9.870 37.849 1.00 63.34 95 PRO A CA 1
ATOM 685 C C . PRO A 1 95 ? -19.843 10.714 37.412 1.00 63.34 95 PRO A C 1
ATOM 687 O O . PRO A 1 95 ? -20.569 10.402 36.468 1.00 63.34 95 PRO A O 1
ATOM 690 N N . GLN A 1 96 ? -20.047 11.790 38.160 1.00 64.19 96 GLN A N 1
ATOM 691 C CA . GLN A 1 96 ? -20.902 12.924 37.853 1.00 64.19 96 GLN A CA 1
ATOM 692 C C . GLN A 1 96 ? -20.446 13.593 36.537 1.00 64.19 96 GLN A C 1
ATOM 694 O O . GLN A 1 96 ? -19.243 13.801 36.357 1.00 64.19 96 GLN A O 1
ATOM 699 N N . PRO A 1 97 ? -21.359 13.965 35.619 1.00 59.25 97 PRO A N 1
ATOM 700 C CA . PRO A 1 97 ? -21.013 14.727 34.422 1.00 59.25 97 PRO A CA 1
ATOM 701 C C . PRO A 1 97 ? -20.471 16.107 34.810 1.00 59.25 97 PRO A C 1
ATOM 703 O O . PRO A 1 97 ? -21.217 16.982 35.252 1.00 59.25 97 PRO A O 1
ATOM 706 N N . ALA A 1 98 ? -19.162 16.304 34.662 1.00 59.25 98 ALA A N 1
ATOM 707 C CA . ALA A 1 98 ? -18.545 17.611 34.805 1.00 59.25 98 ALA A CA 1
ATOM 708 C C . ALA A 1 98 ? -18.975 18.507 33.634 1.00 59.25 98 ALA A C 1
ATOM 710 O O . ALA A 1 98 ? -18.836 18.155 32.460 1.00 59.25 98 ALA A O 1
ATOM 711 N N . ALA A 1 99 ? -19.521 19.666 33.988 1.00 56.22 99 ALA A N 1
ATOM 712 C CA . ALA A 1 99 ? -19.854 20.750 33.085 1.00 56.22 99 ALA A CA 1
ATOM 713 C C . ALA A 1 99 ? -18.658 21.125 32.195 1.00 56.22 99 ALA A C 1
ATOM 715 O O . ALA A 1 99 ? -17.511 21.158 32.640 1.00 56.22 99 ALA A O 1
ATOM 716 N N . ARG A 1 100 ? -18.953 21.434 30.929 1.00 54.59 100 ARG A N 1
ATOM 717 C CA . ARG A 1 100 ? -18.000 21.967 29.950 1.00 54.59 100 ARG A CA 1
ATOM 718 C C . ARG A 1 100 ? -17.355 23.257 30.479 1.00 54.59 100 ARG A C 1
ATOM 720 O O . ARG A 1 100 ? -18.084 24.231 30.667 1.00 54.59 100 ARG A O 1
ATOM 727 N N . PRO A 1 101 ? -16.023 23.337 30.624 1.00 58.12 101 PRO A N 1
ATOM 728 C CA . PRO A 1 101 ? -15.349 24.621 30.624 1.00 58.12 101 PRO A CA 1
ATOM 729 C C . PRO A 1 101 ? -15.316 25.157 29.188 1.00 58.12 101 PRO A C 1
ATOM 731 O O . PRO A 1 101 ? -14.818 24.510 28.265 1.00 58.12 101 PRO A O 1
ATOM 734 N N . SER A 1 102 ? -15.874 26.348 29.003 1.00 53.31 102 SER A N 1
ATOM 735 C CA . SER A 1 102 ? -15.661 27.184 27.827 1.00 53.31 102 SER A CA 1
ATOM 736 C C . SER A 1 102 ? -14.159 27.414 27.656 1.00 53.31 102 SER A C 1
ATOM 738 O O . SER A 1 102 ? -13.552 28.138 28.441 1.00 53.31 102 SER A O 1
ATOM 740 N N . SER A 1 103 ? -13.546 26.781 26.654 1.00 50.66 103 SER A N 1
ATOM 741 C CA . SER A 1 103 ? -12.162 27.074 26.293 1.00 50.66 103 SER A CA 1
ATOM 742 C C . SER A 1 103 ? -12.124 28.422 25.587 1.00 50.66 103 SER A C 1
ATOM 744 O O . SER A 1 103 ? -12.457 28.547 24.409 1.00 50.66 103 SER A O 1
ATOM 746 N N . THR A 1 104 ? -11.711 29.431 26.339 1.00 54.00 104 THR A N 1
ATOM 747 C CA . THR A 1 104 ? -11.168 30.694 25.857 1.00 54.00 104 THR A CA 1
ATOM 748 C C . THR A 1 104 ? -10.081 30.393 24.824 1.00 54.00 104 THR A C 1
ATOM 750 O O . THR A 1 104 ? -9.137 29.653 25.098 1.00 54.00 104 THR A O 1
ATOM 753 N N . VAL A 1 105 ? -10.238 30.929 23.617 1.00 60.41 105 VAL A N 1
ATOM 754 C CA . VAL A 1 105 ? -9.240 30.863 22.545 1.00 60.41 105 VAL A CA 1
ATOM 755 C C . VAL A 1 105 ? -8.027 31.694 22.982 1.00 60.41 105 VAL A C 1
ATOM 757 O O . VAL A 1 105 ? -8.191 32.893 23.219 1.00 60.41 105 VAL A O 1
ATOM 760 N N . PRO A 1 106 ? -6.815 31.123 23.101 1.00 58.94 106 PRO A N 1
ATOM 761 C CA . PRO A 1 106 ? -5.614 31.922 23.281 1.00 58.94 106 PRO A CA 1
ATOM 762 C C . PRO A 1 106 ? -5.333 32.648 21.965 1.00 58.94 106 PRO A C 1
ATOM 764 O O . PRO A 1 106 ? -5.121 32.016 20.930 1.00 58.94 106 PRO A O 1
ATOM 767 N N . ALA A 1 107 ? -5.344 33.978 22.001 1.00 62.91 107 ALA A N 1
ATOM 768 C CA . ALA A 1 107 ? -4.822 34.799 20.922 1.00 62.91 107 ALA A CA 1
ATOM 769 C C . ALA A 1 107 ? -3.325 34.501 20.769 1.00 62.91 107 ALA A C 1
ATOM 771 O O . ALA A 1 107 ? -2.518 34.824 21.642 1.00 62.91 107 ALA A O 1
ATOM 772 N N . THR A 1 108 ? -2.961 33.840 19.675 1.00 60.12 108 THR A N 1
ATOM 773 C CA . THR A 1 108 ? -1.573 33.557 19.326 1.00 60.12 108 THR A CA 1
ATOM 774 C C . THR A 1 108 ? -0.832 34.884 19.118 1.00 60.12 108 THR A C 1
ATOM 776 O O . THR A 1 108 ? -1.263 35.688 18.287 1.00 60.12 108 THR A O 1
ATOM 779 N N . PRO A 1 109 ? 0.270 35.152 19.839 1.00 57.97 109 PRO A N 1
ATOM 780 C CA . PRO A 1 109 ? 1.063 36.351 19.621 1.00 57.97 109 PRO A CA 1
ATOM 781 C C . PRO A 1 109 ? 1.724 36.294 18.240 1.00 57.9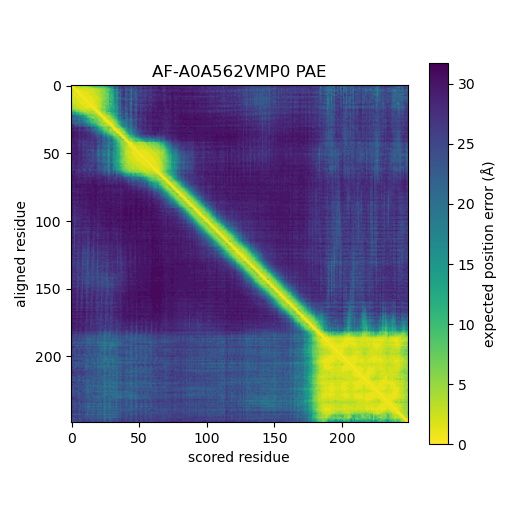7 109 PRO A C 1
ATOM 783 O O . PRO A 1 109 ? 2.349 35.299 17.862 1.00 57.97 109 PRO A O 1
ATOM 786 N N . ALA A 1 110 ? 1.576 37.381 17.484 1.00 57.59 110 ALA A N 1
ATOM 787 C CA . ALA A 1 110 ? 2.242 37.589 16.211 1.00 57.59 110 ALA A CA 1
ATOM 788 C C . ALA A 1 110 ? 3.759 37.438 16.394 1.00 57.59 110 ALA A C 1
ATOM 790 O O . ALA A 1 110 ? 4.417 38.254 17.038 1.00 57.59 110 ALA A O 1
ATOM 791 N N . THR A 1 111 ? 4.316 36.368 15.830 1.00 59.38 111 THR A N 1
ATOM 792 C CA . THR A 1 111 ? 5.763 36.188 15.752 1.00 59.38 111 THR A CA 1
ATOM 793 C C . THR A 1 111 ? 6.305 37.212 14.763 1.00 59.38 111 THR A C 1
ATOM 795 O O . THR A 1 111 ? 6.078 37.121 13.557 1.00 59.38 111 THR A O 1
ATOM 798 N N . VAL A 1 112 ? 7.005 38.214 15.291 1.00 60.12 112 VAL A N 1
ATOM 799 C CA . VAL A 1 112 ? 7.801 39.166 14.520 1.00 60.12 112 VAL A CA 1
ATOM 800 C C . VAL A 1 112 ? 8.886 38.378 13.788 1.00 60.12 112 VAL A C 1
ATOM 802 O O . VAL A 1 112 ? 9.841 37.885 14.385 1.00 60.12 112 VAL A O 1
ATOM 805 N N . VAL A 1 113 ? 8.717 38.230 12.475 1.00 61.31 113 VAL A N 1
ATOM 806 C CA . VAL A 1 113 ? 9.730 37.667 11.581 1.00 61.31 113 VAL A CA 1
ATOM 807 C C . VAL A 1 113 ? 10.848 38.698 11.433 1.00 61.31 113 VAL A C 1
ATOM 809 O O . VAL A 1 113 ? 10.816 39.565 10.559 1.00 61.31 113 VAL A O 1
ATOM 812 N N . THR A 1 114 ? 11.853 38.605 12.301 1.00 65.19 114 THR A N 1
ATOM 813 C CA . THR A 1 114 ? 13.144 39.274 12.124 1.00 65.19 114 THR A CA 1
ATOM 814 C C . THR A 1 114 ? 13.813 38.695 10.880 1.00 65.19 114 THR A C 1
ATOM 816 O O . THR A 1 114 ? 14.346 37.584 10.892 1.00 65.19 114 THR A O 1
ATOM 819 N N . ARG A 1 115 ? 13.762 39.442 9.773 1.00 52.50 115 ARG A N 1
ATOM 820 C CA . ARG A 1 115 ? 14.500 39.127 8.546 1.00 52.50 115 ARG A CA 1
ATOM 821 C C . ARG A 1 115 ? 15.996 39.221 8.840 1.00 52.50 115 ARG A C 1
ATOM 823 O O . ARG A 1 115 ? 16.553 40.310 8.933 1.00 52.50 115 ARG A O 1
ATOM 830 N N . ARG A 1 116 ? 16.645 38.068 8.989 1.00 69.19 116 ARG A N 1
ATOM 831 C CA . ARG A 1 116 ? 18.105 37.955 9.014 1.00 69.19 116 ARG A CA 1
ATOM 832 C C . ARG A 1 116 ? 18.646 38.353 7.630 1.00 69.19 116 ARG A C 1
ATOM 834 O O . ARG A 1 116 ? 18.159 37.803 6.641 1.00 69.19 116 ARG A O 1
ATOM 841 N N . PRO A 1 117 ? 19.629 39.264 7.524 1.00 62.97 117 PRO A N 1
ATOM 842 C CA . PRO A 1 117 ? 20.289 39.543 6.256 1.00 62.97 117 PRO A CA 1
ATOM 843 C C . PRO A 1 117 ? 20.995 38.268 5.790 1.00 62.97 117 PRO A C 1
ATOM 845 O O . PRO A 1 117 ? 21.854 37.737 6.499 1.00 62.97 117 PRO A O 1
ATOM 848 N N . LEU A 1 118 ? 20.594 37.742 4.632 1.00 59.97 118 LEU A N 1
ATOM 849 C CA . LEU A 1 118 ? 21.315 36.663 3.967 1.00 59.97 118 LEU A CA 1
ATOM 850 C C . LEU A 1 118 ? 22.688 37.206 3.568 1.00 59.97 118 LEU A C 1
ATOM 852 O O . LEU A 1 118 ? 22.792 38.096 2.726 1.00 59.97 118 LEU A O 1
ATOM 856 N N . ALA A 1 119 ? 23.734 36.657 4.182 1.00 66.31 119 ALA A N 1
ATOM 857 C CA . ALA A 1 119 ? 25.081 36.750 3.649 1.00 66.31 119 ALA A CA 1
ATOM 858 C C . ALA A 1 119 ? 25.070 36.219 2.207 1.00 66.31 119 ALA A C 1
ATOM 860 O O . ALA A 1 119 ? 24.468 35.179 1.928 1.00 66.31 119 ALA A O 1
ATOM 861 N N . ALA A 1 120 ? 25.702 36.965 1.303 1.00 63.22 120 ALA A N 1
ATOM 862 C CA . ALA A 1 120 ? 25.839 36.610 -0.098 1.00 63.22 120 ALA A CA 1
ATOM 863 C C . ALA A 1 120 ? 26.457 35.210 -0.225 1.00 63.22 120 ALA A C 1
ATOM 865 O O . ALA A 1 120 ? 27.608 34.985 0.147 1.00 63.22 120 ALA A O 1
ATOM 866 N N . VAL A 1 121 ? 25.669 34.264 -0.731 1.00 69.62 121 VAL A N 1
ATOM 867 C CA . VAL A 1 121 ? 26.166 32.952 -1.140 1.00 69.62 121 VAL A CA 1
ATOM 868 C C . VAL A 1 121 ? 27.025 33.174 -2.391 1.00 69.62 121 VAL A C 1
ATOM 870 O O . VAL A 1 121 ? 26.542 33.816 -3.327 1.00 69.62 121 VAL A O 1
ATOM 873 N N . PRO A 1 122 ? 28.282 32.696 -2.431 1.00 67.50 122 PRO A N 1
ATOM 874 C CA . PRO A 1 122 ? 29.106 32.783 -3.628 1.00 67.50 122 PRO A CA 1
ATOM 875 C C . PRO A 1 122 ? 28.415 32.046 -4.777 1.00 67.50 122 PRO A C 1
ATOM 877 O O . PRO A 1 122 ? 28.019 30.887 -4.639 1.00 67.50 122 PRO A O 1
ATOM 880 N N . SER A 1 123 ? 28.244 32.744 -5.900 1.00 68.69 123 SER A N 1
ATOM 881 C CA . SER A 1 123 ? 27.676 32.190 -7.126 1.00 68.69 123 SER A CA 1
ATOM 882 C C . SER A 1 123 ? 28.407 30.900 -7.520 1.00 68.69 123 SER A C 1
ATOM 884 O O . SER A 1 123 ? 29.641 30.903 -7.567 1.00 68.69 123 SER A O 1
ATOM 886 N N . PRO A 1 124 ? 27.692 29.802 -7.820 1.00 74.06 124 PRO A N 1
ATOM 887 C CA . PRO A 1 124 ? 28.321 28.611 -8.369 1.00 74.06 124 PRO A CA 1
ATOM 888 C C . PRO A 1 124 ? 28.985 28.938 -9.719 1.00 74.06 124 PRO A C 1
ATOM 890 O O . PRO A 1 124 ? 28.498 29.814 -10.444 1.00 74.06 124 PRO A O 1
ATOM 893 N N . PRO A 1 125 ? 30.091 28.256 -10.069 1.00 77.69 125 PRO A N 1
ATOM 894 C CA . PRO A 1 125 ? 30.756 28.448 -11.351 1.00 77.69 125 PRO A CA 1
ATOM 895 C C . PRO A 1 125 ? 29.774 28.197 -12.509 1.00 77.69 125 PRO A C 1
ATOM 897 O O . PRO A 1 125 ? 28.901 27.329 -12.394 1.00 77.69 125 PRO A O 1
ATOM 900 N N . PRO A 1 126 ? 29.890 28.945 -13.622 1.00 71.69 126 PRO A N 1
ATOM 901 C CA . PRO A 1 126 ? 29.018 28.769 -14.773 1.00 71.69 126 PRO A CA 1
ATOM 902 C C . PRO A 1 126 ? 29.121 27.330 -15.283 1.00 71.69 126 PRO A C 1
ATOM 904 O O . PRO A 1 126 ? 30.215 26.825 -15.538 1.00 71.69 126 PRO A O 1
ATOM 907 N N . LEU A 1 127 ? 27.969 26.667 -15.419 1.00 68.31 127 LEU A N 1
ATOM 908 C CA . LEU A 1 127 ? 27.898 25.375 -16.091 1.00 68.31 127 LEU A CA 1
ATOM 909 C C . LEU A 1 127 ? 28.448 25.524 -17.521 1.00 68.31 127 LEU A C 1
ATOM 911 O O . LEU A 1 127 ? 28.180 26.543 -18.169 1.00 68.31 127 LEU A O 1
ATOM 915 N N . PRO A 1 128 ? 29.179 24.519 -18.036 1.00 69.25 128 PRO A N 1
ATOM 916 C CA . PRO A 1 128 ? 29.647 24.524 -19.412 1.00 69.25 128 PRO A CA 1
ATOM 917 C C . PRO A 1 128 ? 28.454 24.673 -20.354 1.00 69.25 128 PRO A C 1
ATOM 919 O O . PRO A 1 128 ? 27.486 23.911 -20.308 1.00 69.25 128 PRO A O 1
ATOM 922 N N . THR A 1 129 ? 28.531 25.694 -21.198 1.00 60.03 129 THR A N 1
ATOM 923 C CA . THR A 1 129 ? 27.574 25.967 -22.261 1.00 60.03 129 THR A CA 1
ATOM 924 C C . THR A 1 129 ? 27.501 24.730 -23.162 1.00 60.03 129 THR A C 1
ATOM 926 O O . THR A 1 129 ? 28.541 24.309 -23.680 1.00 60.03 129 THR A O 1
ATOM 929 N N . PRO A 1 130 ? 26.323 24.111 -23.366 1.00 57.06 130 PRO A N 1
ATOM 930 C CA . PRO A 1 130 ? 26.189 23.059 -24.357 1.00 57.06 130 PRO A CA 1
ATOM 931 C C . PRO A 1 130 ? 26.533 23.667 -25.715 1.00 57.06 130 PRO A C 1
ATOM 933 O O . PRO A 1 130 ? 25.832 24.538 -26.228 1.00 57.06 130 PRO A O 1
ATOM 936 N N . THR A 1 131 ? 27.670 23.240 -26.260 1.00 62.16 131 THR A N 1
ATOM 937 C CA . THR A 1 131 ? 28.078 23.556 -27.624 1.00 62.16 131 THR A CA 1
ATOM 938 C C . THR A 1 131 ? 26.934 23.145 -28.538 1.00 62.16 131 THR A C 1
ATOM 940 O O . THR A 1 131 ? 26.553 21.975 -28.564 1.00 62.16 131 THR A O 1
ATOM 943 N N . ALA A 1 132 ? 26.365 24.120 -29.245 1.00 53.41 132 ALA A N 1
ATOM 944 C CA . ALA A 1 132 ? 25.369 23.899 -30.275 1.00 53.41 132 ALA A CA 1
ATOM 945 C C . ALA A 1 132 ? 25.967 22.964 -31.335 1.00 53.41 132 ALA A C 1
ATOM 947 O O . ALA A 1 132 ? 26.706 23.387 -32.224 1.00 53.41 132 ALA A O 1
ATOM 948 N N . GLN A 1 133 ? 25.677 21.668 -31.220 1.00 52.81 133 GLN A N 1
ATOM 949 C CA . GLN A 1 133 ? 25.875 20.740 -32.316 1.00 52.81 133 GLN A CA 1
ATOM 950 C C . GLN A 1 133 ? 24.892 21.130 -33.414 1.00 52.81 133 GLN A C 1
ATOM 952 O O . GLN A 1 133 ? 23.674 21.064 -33.245 1.00 52.81 133 GLN A O 1
ATOM 957 N N . ALA A 1 134 ? 25.460 21.575 -34.531 1.00 59.81 134 ALA A N 1
ATOM 958 C CA . ALA A 1 134 ? 24.761 21.812 -35.778 1.00 59.81 134 ALA A CA 1
ATOM 959 C C . ALA A 1 134 ? 23.837 20.624 -36.125 1.00 59.81 134 ALA A C 1
ATOM 961 O O . ALA A 1 134 ? 24.225 19.467 -35.921 1.00 59.81 134 ALA A O 1
ATOM 962 N N . PRO A 1 135 ? 22.635 20.879 -36.669 1.00 51.81 135 PRO A N 1
ATOM 963 C CA . PRO A 1 135 ? 21.696 19.829 -37.026 1.00 51.81 135 PRO A CA 1
ATOM 964 C C . PRO A 1 135 ? 22.283 19.004 -38.171 1.00 51.81 135 PRO A C 1
ATOM 966 O O . PRO A 1 135 ? 22.277 19.420 -39.329 1.00 51.81 135 PRO A O 1
ATOM 969 N N . ARG A 1 136 ? 22.785 17.806 -37.860 1.00 52.47 136 ARG A N 1
ATOM 970 C CA . ARG A 1 136 ? 23.027 16.793 -38.886 1.00 52.47 136 ARG A CA 1
ATOM 971 C C . ARG A 1 136 ? 21.673 16.262 -39.334 1.00 52.47 136 ARG A C 1
ATOM 973 O O . ARG A 1 136 ? 21.112 15.344 -38.745 1.00 52.47 136 ARG A O 1
ATOM 980 N N . GLN A 1 137 ? 21.153 16.875 -40.392 1.00 56.47 137 GLN A N 1
ATOM 981 C CA . GLN A 1 137 ? 20.247 16.212 -41.316 1.00 56.47 137 GLN A CA 1
ATOM 982 C C . GLN A 1 137 ? 20.907 14.909 -41.774 1.00 56.47 137 GLN A C 1
ATOM 984 O O . GLN A 1 137 ? 21.974 14.933 -42.378 1.00 56.47 137 GLN A O 1
ATOM 989 N N . THR A 1 138 ? 20.293 13.777 -41.458 1.00 47.19 138 THR A N 1
ATOM 990 C CA . THR A 1 138 ? 20.249 12.584 -42.315 1.00 47.19 138 THR A CA 1
ATOM 991 C C . THR A 1 138 ? 19.149 11.678 -41.780 1.00 47.19 138 THR A C 1
ATOM 993 O O . THR A 1 138 ? 19.297 10.961 -40.794 1.00 47.19 138 THR A O 1
ATOM 996 N N . SER A 1 139 ? 17.998 11.768 -42.435 1.00 48.50 139 SER A N 1
ATOM 997 C CA . SER A 1 139 ? 16.937 10.770 -42.386 1.00 48.50 139 SER A CA 1
ATOM 998 C C . SER A 1 139 ? 17.489 9.416 -42.854 1.00 48.50 139 SER A C 1
ATOM 1000 O O . SER A 1 139 ? 18.293 9.368 -43.785 1.00 48.50 139 SER A O 1
ATOM 1002 N N . PRO A 1 140 ? 17.000 8.311 -42.283 1.00 52.84 140 PRO A N 1
ATOM 1003 C CA . PRO A 1 140 ? 16.145 7.480 -43.115 1.00 52.84 140 PRO A CA 1
ATOM 1004 C C . PRO A 1 140 ? 14.814 7.217 -42.421 1.00 52.84 140 PRO A C 1
ATOM 1006 O O . PRO A 1 140 ? 14.729 6.624 -41.349 1.00 52.84 140 PRO A O 1
ATOM 1009 N N . THR A 1 141 ? 13.766 7.683 -43.088 1.00 54.75 141 THR A N 1
ATOM 1010 C CA . THR A 1 141 ? 12.369 7.320 -42.887 1.00 54.75 141 THR A CA 1
ATOM 1011 C C . THR A 1 141 ? 12.232 5.799 -42.770 1.00 54.75 141 THR A C 1
ATOM 1013 O O . THR A 1 141 ? 12.455 5.103 -43.763 1.00 54.75 141 THR A O 1
ATOM 1016 N N . PRO A 1 142 ? 11.813 5.245 -41.619 1.00 57.16 142 PRO A N 1
ATOM 1017 C CA . PRO A 1 142 ? 11.263 3.904 -41.600 1.00 57.16 142 PRO A CA 1
ATOM 1018 C C . PRO A 1 142 ? 9.950 3.993 -42.372 1.00 57.16 142 PRO A C 1
ATOM 1020 O O . PRO A 1 142 ? 9.001 4.643 -41.926 1.00 57.16 142 PRO A O 1
ATOM 1023 N N . GLN A 1 143 ? 9.903 3.394 -43.562 1.00 52.78 143 GLN A N 1
ATOM 1024 C CA . GLN A 1 143 ? 8.645 3.107 -44.237 1.00 52.78 143 GLN A CA 1
ATOM 1025 C C . GLN A 1 143 ? 7.787 2.290 -43.272 1.00 52.78 143 GLN A C 1
ATOM 1027 O O . GLN A 1 143 ? 7.937 1.078 -43.130 1.00 52.78 143 GLN A O 1
ATOM 1032 N N . ARG A 1 144 ? 6.876 2.979 -42.587 1.00 57.41 144 ARG A N 1
ATOM 1033 C CA . ARG A 1 144 ? 5.746 2.363 -41.916 1.00 57.41 144 ARG A CA 1
ATOM 1034 C C . ARG A 1 144 ? 4.875 1.789 -43.023 1.00 57.41 144 ARG A C 1
ATOM 1036 O O . ARG A 1 144 ? 4.046 2.494 -43.591 1.00 57.41 144 ARG A O 1
ATOM 1043 N N . GLN A 1 145 ? 5.106 0.523 -43.353 1.00 55.03 145 GLN A N 1
ATOM 1044 C CA . GLN A 1 145 ? 4.134 -0.284 -44.068 1.00 55.03 145 GLN A CA 1
ATOM 1045 C C . GLN A 1 145 ? 2.860 -0.250 -43.228 1.00 55.03 145 GLN A C 1
ATOM 1047 O O . GLN A 1 145 ? 2.784 -0.842 -42.156 1.00 55.03 145 GLN A O 1
ATOM 1052 N N . VAL A 1 146 ? 1.899 0.549 -43.672 1.00 55.34 146 VAL A N 1
ATOM 1053 C CA . VAL A 1 146 ? 0.510 0.458 -43.248 1.00 55.34 146 VAL A CA 1
ATOM 1054 C C . VAL A 1 146 ? 0.014 -0.890 -43.762 1.00 55.34 146 VAL A C 1
ATOM 1056 O O . VAL A 1 146 ? -0.008 -1.083 -44.979 1.00 55.34 146 VAL A O 1
ATOM 1059 N N . PRO A 1 147 ? -0.376 -1.842 -42.898 1.00 56.56 147 PRO A N 1
ATOM 1060 C CA . PRO A 1 147 ? -1.196 -2.948 -43.343 1.00 56.56 147 PRO A CA 1
ATOM 1061 C C . PRO A 1 147 ? -2.534 -2.338 -43.753 1.00 56.56 147 PRO A C 1
ATOM 1063 O O . PRO A 1 147 ? -3.339 -1.935 -42.911 1.00 56.56 147 PRO A O 1
ATOM 1066 N N . THR A 1 148 ? -2.741 -2.216 -45.060 1.00 51.50 148 THR A N 1
ATOM 1067 C CA . THR A 1 148 ? -4.053 -2.004 -45.660 1.00 51.50 148 THR A CA 1
ATOM 1068 C C . THR A 1 148 ? -4.895 -3.233 -45.332 1.00 51.50 148 THR A C 1
ATOM 1070 O O . THR A 1 148 ? -4.931 -4.200 -46.087 1.00 51.50 148 THR A O 1
ATOM 1073 N N . ALA A 1 149 ? -5.536 -3.231 -44.166 1.00 59.00 149 ALA A N 1
ATOM 1074 C CA . ALA A 1 149 ? -6.664 -4.111 -43.928 1.00 59.00 149 ALA A CA 1
ATOM 1075 C C . ALA A 1 149 ? -7.822 -3.597 -44.802 1.00 59.00 149 ALA A C 1
ATOM 1077 O O . ALA A 1 149 ? -8.144 -2.406 -44.732 1.00 59.00 149 ALA A O 1
ATOM 1078 N N . PRO A 1 150 ? -8.432 -4.438 -45.653 1.00 61.59 150 PRO A N 1
ATOM 1079 C CA . PRO A 1 150 ? -9.568 -4.022 -46.453 1.00 61.59 150 PRO A CA 1
ATOM 1080 C C . PRO A 1 150 ? -10.728 -3.643 -45.530 1.00 61.59 150 PRO A C 1
ATOM 1082 O O . PRO A 1 150 ? -11.229 -4.456 -44.752 1.00 61.59 150 PRO A O 1
ATOM 1085 N N . ILE A 1 151 ? -11.155 -2.385 -45.648 1.00 53.91 151 ILE A N 1
ATOM 1086 C CA . ILE A 1 151 ? -12.446 -1.894 -45.174 1.00 53.91 151 ILE A CA 1
ATOM 1087 C C . ILE A 1 151 ? -13.516 -2.758 -45.844 1.00 53.91 151 ILE A C 1
ATOM 1089 O O . ILE A 1 151 ? -13.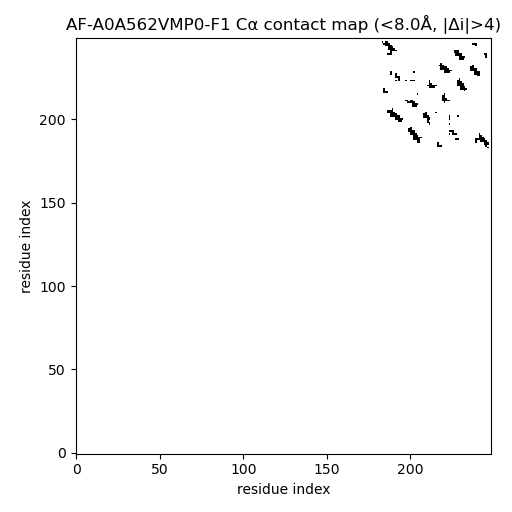889 -2.552 -46.998 1.00 53.91 151 ILE A O 1
ATOM 1093 N N . SER A 1 152 ? -13.989 -3.762 -45.114 1.00 57.56 152 SER A N 1
ATOM 1094 C CA . SER A 1 152 ? -15.220 -4.458 -45.448 1.00 57.56 152 SER A CA 1
ATOM 1095 C C . SER A 1 152 ? -16.360 -3.570 -44.967 1.00 57.56 152 SER A C 1
ATOM 1097 O O . SER A 1 152 ? -16.513 -3.331 -43.770 1.00 57.56 152 SER A O 1
ATOM 1099 N N . LYS A 1 153 ? -17.108 -3.020 -45.927 1.00 60.78 153 LYS A N 1
ATOM 1100 C CA . LYS A 1 153 ? -18.410 -2.366 -45.735 1.00 60.78 153 LYS A CA 1
ATOM 1101 C C . LYS A 1 153 ? -19.228 -3.087 -44.650 1.00 60.78 153 LYS A C 1
ATOM 1103 O O . LYS A 1 153 ? -19.444 -4.290 -44.795 1.00 60.78 153 LYS A O 1
ATOM 1108 N N . PRO A 1 154 ? -19.774 -2.389 -43.639 1.00 52.88 154 PRO A N 1
ATOM 1109 C CA . PRO A 1 154 ? -20.883 -2.934 -42.878 1.00 52.88 154 PRO A CA 1
ATOM 1110 C C . PRO A 1 154 ? -22.106 -2.916 -43.800 1.00 52.88 154 PRO A C 1
ATOM 1112 O O . PRO A 1 154 ? -22.639 -1.856 -44.129 1.00 52.88 154 PRO A O 1
ATOM 1115 N N . LEU A 1 155 ? -22.515 -4.093 -44.268 1.00 63.31 155 LEU A N 1
ATOM 1116 C CA . LEU A 1 155 ? -23.864 -4.292 -44.783 1.00 63.31 155 LEU A CA 1
ATOM 1117 C C . LEU A 1 155 ? -24.849 -4.091 -43.614 1.00 63.31 155 LEU A C 1
ATOM 1119 O O . LEU A 1 155 ? -24.633 -4.678 -42.551 1.00 63.31 155 LEU A O 1
ATOM 1123 N N . PRO A 1 156 ? -25.941 -3.327 -43.783 1.00 58.88 156 PRO A N 1
ATOM 1124 C CA . PRO A 1 156 ? -27.076 -3.394 -42.876 1.00 58.88 156 PRO A CA 1
ATOM 1125 C C . PRO A 1 156 ? -27.746 -4.756 -43.074 1.00 58.88 156 PRO A C 1
ATOM 1127 O O . PRO A 1 156 ? -28.386 -4.998 -44.095 1.00 58.88 156 PRO A O 1
ATOM 1130 N N . GLY A 1 157 ? -27.553 -5.666 -42.123 1.00 53.25 157 GLY A N 1
ATOM 1131 C CA . GLY A 1 157 ? -28.305 -6.912 -42.037 1.00 53.25 157 GLY A CA 1
ATOM 1132 C C . GLY A 1 157 ? -29.418 -6.776 -40.999 1.00 53.25 157 GLY A C 1
ATOM 1133 O O . GLY A 1 15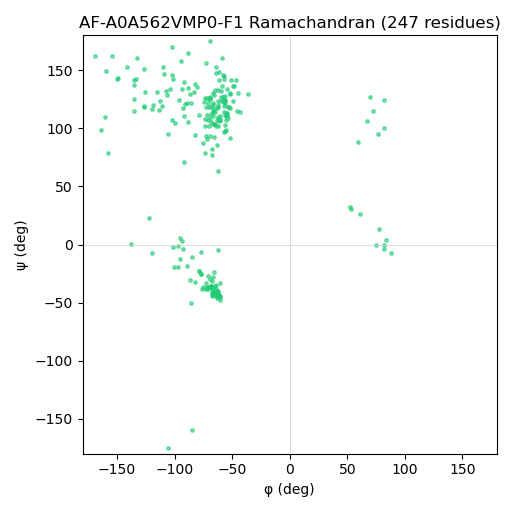7 ? -29.118 -6.819 -39.806 1.00 53.25 157 GLY A O 1
ATOM 1134 N N . PRO A 1 158 ? -30.691 -6.623 -41.402 1.00 66.38 158 PRO A N 1
ATOM 1135 C CA . PRO A 1 158 ? -31.827 -6.829 -40.524 1.00 66.38 158 PRO A CA 1
ATOM 1136 C C . PRO A 1 158 ? -32.113 -8.329 -40.475 1.00 66.38 158 PRO A C 1
ATOM 1138 O O . PRO A 1 158 ? -32.781 -8.869 -41.350 1.00 66.38 158 PRO A O 1
ATOM 1141 N N . ASN A 1 159 ? -31.566 -9.019 -39.476 1.00 56.22 159 ASN A N 1
ATOM 1142 C CA . ASN A 1 159 ? -32.099 -10.316 -39.071 1.00 56.22 159 ASN A CA 1
ATOM 1143 C C . ASN A 1 159 ? -31.679 -10.627 -37.633 1.00 56.22 159 ASN A C 1
ATOM 1145 O O . ASN A 1 159 ? -30.722 -11.354 -37.370 1.00 56.22 159 ASN A O 1
ATOM 1149 N N . ALA A 1 160 ? -32.393 -10.016 -36.690 1.00 55.16 160 ALA A N 1
ATOM 1150 C CA . ALA A 1 160 ? -32.444 -10.517 -35.329 1.00 55.16 160 ALA A CA 1
ATOM 1151 C C . ALA A 1 160 ? -33.309 -11.792 -35.344 1.00 55.16 160 ALA A C 1
ATOM 1153 O O . ALA A 1 160 ? -34.480 -11.702 -35.722 1.00 55.16 160 ALA A O 1
ATOM 1154 N N . PRO A 1 161 ? -32.784 -12.974 -34.977 1.00 67.31 161 PRO A N 1
ATOM 1155 C CA . PRO A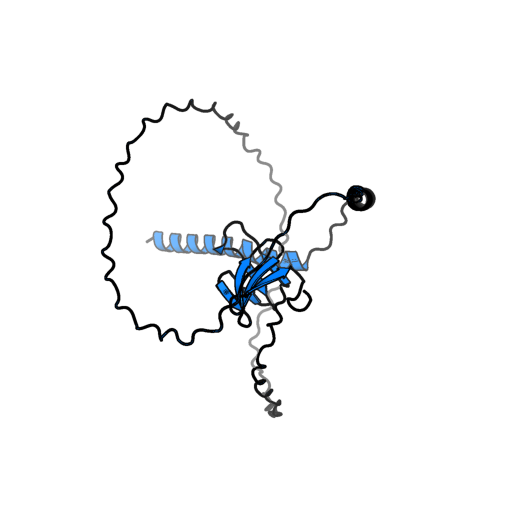 1 161 ? -33.642 -14.120 -34.727 1.00 67.31 161 PRO A CA 1
ATOM 1156 C C . PRO A 1 161 ? -34.549 -13.826 -33.517 1.00 67.31 161 PRO A C 1
ATOM 1158 O O . PRO A 1 161 ? -34.124 -13.119 -32.595 1.00 67.31 161 PRO A O 1
ATOM 1161 N N . PRO A 1 162 ? -35.786 -14.353 -33.495 1.00 62.22 162 PRO A N 1
ATOM 1162 C CA . PRO A 1 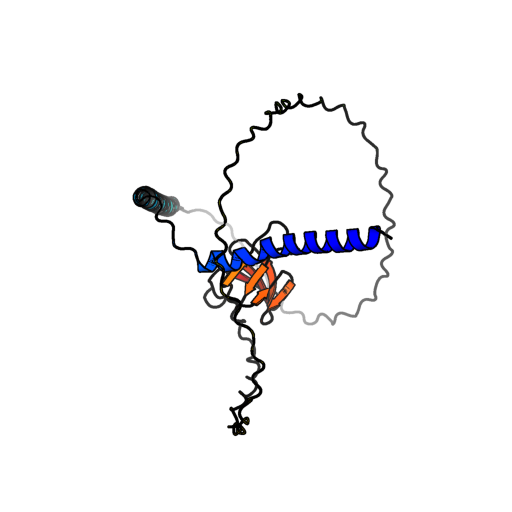162 ? -36.674 -14.224 -32.350 1.00 62.22 162 PRO A CA 1
ATOM 1163 C C . PRO A 1 162 ? -35.974 -14.780 -31.114 1.00 62.22 162 PRO A C 1
ATOM 1165 O O . PRO A 1 162 ? -35.541 -15.933 -31.101 1.00 62.22 162 PRO A O 1
ATOM 1168 N N . GLN A 1 163 ? -35.848 -13.952 -30.081 1.00 57.47 163 GLN A N 1
ATOM 1169 C CA . GLN A 1 163 ? -35.446 -14.411 -28.762 1.00 57.47 163 GLN A CA 1
ATOM 1170 C C . GLN A 1 163 ? -36.528 -15.378 -28.277 1.00 57.47 163 GLN A C 1
ATOM 1172 O O . GLN A 1 163 ? -37.613 -14.965 -27.873 1.00 57.47 163 GLN A O 1
ATOM 1177 N N . THR A 1 164 ? -36.251 -16.676 -28.364 1.00 57.19 164 THR A N 1
ATOM 1178 C CA . THR A 1 164 ? -36.972 -17.690 -27.597 1.00 57.19 164 THR A CA 1
ATOM 1179 C C . THR A 1 164 ? -36.950 -17.272 -26.125 1.00 57.19 164 THR A C 1
ATOM 1181 O O . THR A 1 164 ? -35.866 -16.956 -25.621 1.00 57.19 164 THR A O 1
ATOM 1184 N N . PRO A 1 165 ? -38.102 -17.249 -25.432 1.00 60.69 165 PRO A N 1
ATOM 1185 C CA . PRO A 1 165 ? -38.159 -16.982 -24.004 1.00 60.69 165 PRO A CA 1
ATOM 1186 C C . PRO A 1 165 ? -37.266 -17.988 -23.287 1.00 60.69 165 PRO A C 1
ATOM 1188 O O . PRO A 1 165 ? -37.541 -19.186 -23.287 1.00 60.69 165 PRO A O 1
ATOM 1191 N N . VAL A 1 166 ? -36.159 -17.511 -22.722 1.00 59.69 166 VAL A N 1
ATOM 1192 C CA . VAL A 1 166 ? -35.344 -18.331 -21.835 1.00 59.69 166 VAL A CA 1
ATOM 1193 C C . VAL A 1 166 ? -36.177 -18.505 -20.577 1.00 59.69 166 V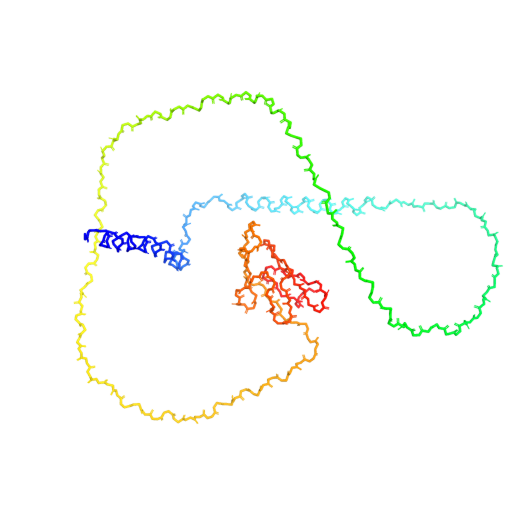AL A C 1
ATOM 1195 O O . VAL A 1 166 ? -36.353 -17.577 -19.787 1.00 59.69 166 VAL A O 1
ATOM 1198 N N . GLU A 1 167 ? -36.773 -19.687 -20.475 1.00 58.31 167 GLU A N 1
ATOM 1199 C CA . GLU A 1 167 ? -37.434 -20.206 -19.296 1.00 58.31 167 GLU A CA 1
ATOM 1200 C C . GLU A 1 167 ? -36.553 -19.897 -18.087 1.00 58.31 167 GLU A C 1
ATOM 1202 O O . GLU A 1 167 ? -35.403 -20.332 -17.982 1.00 58.31 167 GLU A O 1
ATOM 1207 N N . THR A 1 168 ? -37.082 -19.031 -17.225 1.00 54.66 168 THR A N 1
ATOM 1208 C CA . THR A 1 168 ? -36.471 -18.635 -15.965 1.00 54.66 168 THR A CA 1
ATOM 1209 C C . THR A 1 168 ? -36.480 -19.862 -15.066 1.00 54.66 168 THR A C 1
ATOM 1211 O O . THR A 1 168 ? -37.360 -20.043 -14.230 1.00 54.66 168 THR A O 1
ATOM 1214 N N . VAL A 1 169 ? -35.491 -20.735 -15.254 1.00 57.69 169 VAL A N 1
ATOM 1215 C CA . VAL A 1 169 ? -35.097 -21.692 -14.233 1.00 57.69 169 VAL A CA 1
ATOM 1216 C C . VAL A 1 169 ? -34.662 -20.830 -13.063 1.00 57.69 169 VAL A C 1
ATOM 1218 O O . VAL A 1 169 ? -33.646 -20.136 -13.139 1.00 57.69 169 VAL A O 1
ATOM 1221 N N . ALA A 1 170 ? -35.502 -20.807 -12.030 1.00 52.72 170 ALA A N 1
ATOM 1222 C CA . ALA A 1 170 ? -35.268 -20.137 -10.768 1.00 52.72 170 ALA A CA 1
ATOM 1223 C C . ALA A 1 170 ? -33.908 -20.583 -10.227 1.00 52.72 170 ALA A C 1
ATOM 1225 O O . ALA A 1 170 ? -33.771 -21.606 -9.557 1.00 52.72 170 ALA A O 1
ATOM 1226 N N . ARG A 1 171 ? -32.869 -19.823 -10.578 1.00 57.06 171 ARG A N 1
ATOM 1227 C CA . ARG A 1 171 ? -31.553 -19.955 -9.982 1.00 57.06 171 ARG A CA 1
ATOM 1228 C C . ARG A 1 171 ? -31.779 -19.694 -8.497 1.00 57.06 171 ARG A C 1
ATOM 1230 O O . ARG A 1 171 ? -32.337 -18.639 -8.187 1.00 57.06 171 ARG A O 1
ATOM 1237 N N . PRO A 1 172 ? -31.406 -20.619 -7.596 1.00 57.62 172 PRO A N 1
ATOM 1238 C CA . PRO A 1 172 ? -31.536 -20.381 -6.173 1.00 57.62 172 PRO A CA 1
ATOM 1239 C C . PRO A 1 172 ? -30.800 -19.080 -5.885 1.00 57.62 172 PRO A C 1
ATOM 1241 O O . PRO A 1 172 ? -29.585 -18.997 -6.074 1.00 57.62 172 PRO A O 1
ATOM 1244 N N . VAL A 1 173 ? -31.554 -18.041 -5.529 1.00 61.03 173 VAL A N 1
ATOM 1245 C CA . VAL A 1 173 ? -31.001 -16.826 -4.947 1.00 61.03 173 VAL A CA 1
ATOM 1246 C C . VAL A 1 173 ? -30.218 -17.332 -3.739 1.00 61.03 173 VAL A C 1
ATOM 1248 O O . VAL A 1 173 ? -30.840 -17.927 -2.854 1.00 61.03 173 VAL A O 1
ATOM 1251 N N . PRO A 1 174 ? -28.875 -17.221 -3.716 1.00 57.41 174 PRO A N 1
ATOM 1252 C CA . PRO A 1 174 ? -28.127 -17.619 -2.543 1.00 57.41 174 PRO A CA 1
ATOM 1253 C C . PRO A 1 174 ? -28.699 -16.801 -1.394 1.00 57.41 174 PRO A C 1
ATOM 1255 O O . PRO A 1 174 ? -28.720 -15.569 -1.461 1.00 57.41 174 PRO A O 1
ATOM 1258 N N . ALA A 1 175 ? -29.249 -17.495 -0.398 1.00 62.56 175 ALA A N 1
ATOM 1259 C CA . ALA A 1 175 ? -29.750 -16.864 0.806 1.00 62.56 175 ALA A CA 1
ATOM 1260 C C . ALA A 1 175 ? -28.666 -15.900 1.323 1.00 62.56 175 ALA A C 1
ATOM 1262 O O . ALA A 1 175 ? -27.489 -16.275 1.297 1.00 62.56 175 ALA A O 1
ATOM 1263 N N . PRO A 1 176 ? -29.021 -14.672 1.743 1.00 62.81 176 PRO A N 1
ATOM 1264 C CA . PRO A 1 176 ? -28.063 -13.746 2.318 1.00 62.81 176 PRO A CA 1
ATOM 1265 C C . PRO A 1 176 ? -27.349 -14.463 3.460 1.00 62.81 176 PRO A C 1
ATOM 1267 O O . PRO A 1 176 ? -27.965 -14.783 4.477 1.00 62.81 176 PRO A O 1
ATOM 1270 N N . SER A 1 177 ? -26.074 -14.795 3.245 1.00 57.19 177 SER A N 1
ATOM 1271 C CA . SER A 1 177 ? -25.251 -15.473 4.235 1.00 57.19 177 SER A CA 1
ATOM 1272 C C . SER A 1 177 ? -25.333 -14.675 5.525 1.00 57.19 177 SER A C 1
ATOM 1274 O O . SER A 1 177 ? -24.979 -13.494 5.547 1.00 57.19 177 SER A O 1
ATOM 1276 N N . ALA A 1 178 ? -25.848 -15.312 6.575 1.00 54.31 178 ALA A N 1
ATOM 1277 C CA . ALA A 1 178 ? -25.974 -14.697 7.882 1.00 54.31 178 ALA A CA 1
ATOM 1278 C C . ALA A 1 178 ? -24.629 -14.054 8.281 1.00 54.31 178 ALA A C 1
ATOM 1280 O O . ALA A 1 178 ? -23.572 -14.660 8.049 1.00 54.31 178 ALA A O 1
ATOM 1281 N N . PRO A 1 179 ? -24.635 -12.833 8.843 1.00 54.09 179 PRO A N 1
ATOM 1282 C CA . PRO A 1 179 ? -23.422 -12.181 9.313 1.00 54.09 179 PRO A CA 1
ATOM 1283 C C . PRO A 1 179 ? -22.797 -13.063 10.394 1.00 54.09 179 PRO A C 1
ATOM 1285 O O . PRO A 1 179 ? -23.332 -13.188 11.492 1.00 54.09 179 PRO A O 1
ATOM 1288 N N . HIS A 1 180 ? -21.691 -13.728 10.058 1.00 53.25 180 HIS A N 1
ATOM 1289 C CA . HIS A 1 180 ? -20.969 -14.565 11.005 1.00 53.25 180 HIS A CA 1
ATOM 1290 C C . HIS A 1 180 ? -20.346 -13.638 12.054 1.00 53.25 180 HIS A C 1
ATOM 1292 O O . HIS A 1 180 ? -19.536 -12.773 11.703 1.00 53.25 180 HIS A O 1
ATOM 1298 N N . PRO A 1 181 ? -20.723 -13.766 13.332 1.00 54.75 181 PRO A N 1
ATOM 1299 C CA . PRO A 1 181 ? -20.232 -12.881 14.365 1.00 54.75 181 PRO A CA 1
ATOM 1300 C C . PRO A 1 181 ? -18.768 -13.248 14.669 1.00 54.75 181 PRO A C 1
ATOM 1302 O O . PRO A 1 181 ? -18.441 -14.391 14.968 1.00 54.75 181 PRO A O 1
ATOM 1305 N N . HIS A 1 182 ? -17.884 -12.252 14.586 1.00 55.94 182 HIS A N 1
ATOM 1306 C CA . HIS A 1 182 ? -16.499 -12.263 15.095 1.00 55.94 182 HIS A CA 1
ATOM 1307 C C . HIS A 1 182 ? -15.406 -13.005 14.308 1.00 55.94 182 HIS A C 1
ATOM 1309 O O . HIS A 1 182 ? -14.296 -13.126 14.822 1.00 55.94 182 HIS A O 1
ATOM 1315 N N . ALA A 1 183 ? -15.626 -13.409 13.057 1.00 67.44 183 ALA A N 1
ATOM 1316 C CA . ALA A 1 183 ? -14.511 -13.871 12.227 1.00 67.44 183 ALA A CA 1
ATOM 1317 C C . ALA A 1 183 ? -13.629 -12.679 11.807 1.00 67.44 183 ALA A C 1
ATOM 1319 O O . ALA A 1 183 ? -14.129 -11.687 11.271 1.00 67.44 183 ALA A O 1
ATOM 1320 N N . VAL A 1 184 ? -12.321 -12.755 12.071 1.00 70.44 184 VAL A N 1
ATOM 1321 C CA . VAL A 1 184 ? -11.336 -11.809 11.525 1.00 70.44 184 VAL A CA 1
ATOM 1322 C C . VAL A 1 184 ? -11.474 -11.833 9.996 1.00 70.44 184 VAL A C 1
ATOM 1324 O O . VAL A 1 184 ? -11.489 -12.928 9.420 1.00 70.44 184 VAL A O 1
ATOM 1327 N N . PRO A 1 185 ? -11.641 -10.679 9.325 1.00 78.81 185 PRO A N 1
ATOM 1328 C CA . PRO A 1 185 ? -11.796 -10.657 7.880 1.00 78.81 185 PRO A CA 1
ATOM 1329 C C . PRO A 1 185 ? -10.560 -11.281 7.234 1.00 78.81 185 PRO A C 1
ATOM 1331 O O . PRO A 1 185 ? -9.427 -10.949 7.583 1.00 78.81 185 PRO A O 1
ATOM 1334 N N . ALA A 1 186 ? -10.780 -12.199 6.292 1.00 89.69 186 ALA A N 1
ATOM 1335 C CA . ALA A 1 186 ? -9.706 -12.747 5.477 1.00 89.69 186 ALA A CA 1
ATOM 1336 C C . ALA A 1 186 ? -9.213 -11.636 4.537 1.00 89.69 186 ALA A C 1
ATOM 1338 O O . ALA A 1 186 ? -9.794 -11.391 3.478 1.00 89.69 186 ALA A O 1
ATOM 1339 N N . LEU A 1 187 ? -8.185 -10.909 4.969 1.00 94.31 187 LEU A N 1
ATOM 1340 C CA . LEU A 1 187 ? -7.540 -9.855 4.199 1.00 94.31 187 LEU A CA 1
ATOM 1341 C C . LEU A 1 187 ? -6.373 -10.489 3.448 1.00 94.31 187 LEU A C 1
ATOM 1343 O O . LEU A 1 187 ? -5.439 -11.003 4.060 1.00 94.31 187 LEU A O 1
ATOM 1347 N N . ARG A 1 188 ? -6.426 -10.467 2.116 1.00 96.00 188 ARG A N 1
ATOM 1348 C CA . ARG A 1 188 ? -5.340 -10.937 1.255 1.00 96.00 188 ARG A CA 1
ATOM 1349 C C . ARG A 1 188 ? -4.828 -9.791 0.400 1.00 96.00 188 ARG A C 1
ATOM 1351 O O . ARG A 1 188 ? -5.575 -9.247 -0.414 1.00 96.00 188 ARG A O 1
ATOM 1358 N N . VAL A 1 189 ? -3.549 -9.460 0.544 1.00 97.38 189 VAL A N 1
ATOM 1359 C CA . VAL A 1 189 ? -2.894 -8.417 -0.256 1.00 97.38 189 VAL A CA 1
ATOM 1360 C C . VAL A 1 189 ? -2.272 -9.068 -1.488 1.00 97.38 189 VAL A C 1
ATOM 1362 O O . VAL A 1 189 ? -1.310 -9.822 -1.375 1.00 97.38 189 VAL A O 1
ATOM 1365 N N . SER A 1 190 ? -2.815 -8.807 -2.678 1.00 97.25 190 SER A N 1
ATOM 1366 C CA . SER A 1 190 ? -2.311 -9.391 -3.932 1.00 97.25 190 SER A CA 1
ATOM 1367 C C . SER A 1 190 ? -1.361 -8.479 -4.707 1.00 97.25 190 SER A C 1
ATOM 1369 O O . SER A 1 190 ? -0.628 -8.964 -5.561 1.00 97.25 190 SER A O 1
ATOM 1371 N N . GLY A 1 191 ? -1.372 -7.173 -4.439 1.00 97.38 191 GLY A N 1
ATOM 1372 C CA . GLY A 1 191 ? -0.536 -6.197 -5.137 1.00 97.38 191 GLY A CA 1
ATOM 1373 C C . GLY A 1 191 ? -0.374 -4.916 -4.332 1.00 97.38 191 GLY A C 1
ATOM 1374 O O . GLY A 1 191 ? -1.275 -4.541 -3.587 1.00 97.38 191 GLY A O 1
ATOM 1375 N N . ILE A 1 192 ? 0.764 -4.244 -4.487 1.00 97.94 192 ILE A N 1
ATOM 1376 C CA . ILE A 1 192 ? 1.043 -2.946 -3.870 1.00 97.94 192 ILE A CA 1
ATOM 1377 C C . ILE A 1 192 ? 1.668 -2.043 -4.936 1.00 97.94 192 ILE A C 1
ATOM 1379 O O . ILE A 1 192 ? 2.674 -2.393 -5.548 1.00 97.94 192 ILE A O 1
ATOM 1383 N N . ALA A 1 193 ? 1.072 -0.873 -5.142 1.00 97.94 193 ALA A N 1
ATOM 1384 C CA . ALA A 1 193 ? 1.633 0.225 -5.912 1.00 97.94 193 ALA A CA 1
ATOM 1385 C C . ALA A 1 193 ? 2.085 1.313 -4.931 1.00 97.94 193 ALA A C 1
ATOM 1387 O O . ALA A 1 193 ? 1.297 2.144 -4.472 1.00 97.94 193 ALA A O 1
ATOM 1388 N N . TRP A 1 194 ? 3.368 1.276 -4.571 1.00 97.94 194 TRP A N 1
ATOM 1389 C CA . TRP A 1 194 ? 3.935 2.191 -3.589 1.00 97.94 194 TRP A CA 1
ATOM 1390 C C . TRP A 1 194 ? 4.548 3.430 -4.248 1.00 97.94 194 TRP A C 1
ATOM 1392 O O . TRP A 1 194 ? 5.316 3.333 -5.206 1.00 97.94 194 TRP A O 1
ATOM 1402 N N . GLN A 1 195 ? 4.235 4.601 -3.695 1.00 97.62 195 GLN A N 1
ATOM 1403 C CA . GLN A 1 195 ? 4.805 5.893 -4.073 1.00 97.62 195 GLN A CA 1
ATOM 1404 C C . GLN A 1 195 ? 5.234 6.669 -2.822 1.00 97.62 195 GLN A C 1
ATOM 1406 O O . GLN A 1 195 ? 4.771 6.396 -1.712 1.00 97.62 195 GLN A O 1
ATOM 1411 N N . LYS A 1 196 ? 6.121 7.659 -2.994 1.00 96.12 196 LYS A N 1
ATOM 1412 C CA . LYS A 1 196 ? 6.592 8.498 -1.878 1.00 96.12 196 LYS A CA 1
ATOM 1413 C C . LYS A 1 196 ? 5.439 9.259 -1.222 1.00 96.12 196 LYS A C 1
ATOM 1415 O O . LYS A 1 196 ? 5.336 9.250 0.004 1.00 96.12 196 LYS A O 1
ATOM 1420 N N . ASP A 1 197 ? 4.577 9.855 -2.039 1.00 96.69 197 ASP A N 1
ATOM 1421 C CA . ASP A 1 197 ? 3.363 10.530 -1.589 1.00 96.69 197 ASP A CA 1
ATOM 1422 C C . ASP A 1 197 ? 2.331 9.514 -1.084 1.00 96.69 197 ASP A C 1
ATOM 1424 O O . ASP A 1 197 ? 1.998 8.567 -1.795 1.00 96.69 197 ASP A O 1
ATOM 1428 N N . SER A 1 198 ? 1.850 9.691 0.148 1.00 94.81 198 SER A N 1
ATOM 1429 C CA . SER A 1 198 ? 0.949 8.744 0.814 1.00 94.81 198 SER A CA 1
ATOM 1430 C C . SER A 1 198 ? -0.431 8.696 0.157 1.00 94.81 198 SER A C 1
ATOM 1432 O O . SER A 1 198 ? -0.996 7.612 0.026 1.00 94.81 198 SER A O 1
ATOM 1434 N N . ALA A 1 199 ? -0.934 9.832 -0.335 1.00 94.75 199 ALA A N 1
ATOM 1435 C CA . ALA A 1 199 ? -2.227 9.922 -1.016 1.00 94.75 199 ALA A CA 1
ATOM 1436 C C . ALA A 1 199 ? -2.258 9.160 -2.353 1.00 94.75 199 ALA A C 1
ATOM 1438 O O . ALA A 1 199 ? -3.320 8.735 -2.802 1.00 94.75 199 ALA A O 1
ATOM 1439 N N . SER A 1 200 ? -1.089 8.954 -2.961 1.00 97.06 200 SER A N 1
ATOM 1440 C CA . SER A 1 200 ? -0.930 8.260 -4.241 1.00 97.06 200 SER A CA 1
ATOM 1441 C C . SER A 1 200 ? -0.587 6.768 -4.092 1.00 97.06 200 SER A C 1
ATOM 1443 O O . SER A 1 200 ? -0.304 6.094 -5.085 1.00 97.06 200 SER A O 1
ATOM 1445 N N . ARG A 1 201 ? -0.582 6.230 -2.862 1.00 98.00 201 ARG A N 1
ATOM 1446 C CA . ARG A 1 201 ? -0.330 4.803 -2.604 1.00 98.00 201 ARG A CA 1
ATOM 1447 C C . ARG A 1 201 ? -1.602 3.990 -2.798 1.00 98.00 201 ARG A C 1
ATOM 1449 O O . ARG A 1 201 ? -2.675 4.378 -2.341 1.00 98.00 201 ARG A O 1
ATOM 1456 N N . LEU A 1 202 ? -1.455 2.829 -3.425 1.00 98.12 202 LEU A N 1
ATOM 1457 C CA . LEU A 1 202 ? -2.565 1.933 -3.727 1.00 98.12 202 LEU A CA 1
ATOM 1458 C C . LEU A 1 202 ? -2.185 0.493 -3.379 1.00 98.12 202 LEU A C 1
ATOM 1460 O O . LEU A 1 202 ? -1.062 0.062 -3.637 1.00 98.12 202 LEU A O 1
ATOM 1464 N N . ALA A 1 203 ? -3.121 -0.272 -2.838 1.00 98.12 203 ALA A N 1
ATOM 1465 C CA . ALA A 1 203 ? -2.971 -1.704 -2.616 1.00 98.12 203 ALA A CA 1
ATOM 1466 C C . ALA A 1 203 ? -4.139 -2.452 -3.261 1.00 98.12 203 ALA A C 1
ATOM 1468 O O . ALA A 1 203 ? -5.234 -1.915 -3.388 1.00 98.12 203 ALA A O 1
ATOM 1469 N N . ILE A 1 204 ? -3.920 -3.693 -3.680 1.00 98.06 204 ILE A N 1
ATOM 1470 C CA . ILE A 1 204 ? -4.984 -4.585 -4.137 1.00 98.06 204 ILE A CA 1
ATOM 1471 C C . ILE A 1 204 ? -5.268 -5.565 -3.004 1.00 98.06 204 ILE A C 1
ATOM 1473 O O . ILE A 1 204 ? -4.466 -6.465 -2.744 1.00 98.06 204 ILE A O 1
ATOM 1477 N N . VAL A 1 205 ? -6.403 -5.382 -2.333 1.00 97.06 205 VAL A N 1
ATOM 1478 C CA . VAL A 1 205 ? -6.843 -6.199 -1.197 1.00 97.06 205 VAL A CA 1
ATOM 1479 C C . VAL A 1 205 ? -8.081 -6.971 -1.621 1.00 97.06 205 VAL A C 1
ATOM 1481 O O . VAL A 1 205 ? -9.051 -6.385 -2.092 1.00 97.06 205 VAL A O 1
ATOM 1484 N N . ASN A 1 206 ? -8.039 -8.300 -1.517 1.00 95.19 206 ASN A N 1
ATOM 1485 C CA . ASN A 1 206 ? -9.114 -9.188 -1.975 1.00 95.19 206 ASN A CA 1
ATOM 1486 C C . ASN A 1 206 ? -9.538 -8.928 -3.439 1.00 95.19 206 ASN A C 1
ATOM 1488 O O . ASN A 1 206 ? -10.700 -9.087 -3.803 1.00 95.19 206 ASN A O 1
ATOM 1492 N N . GLY A 1 207 ? -8.585 -8.516 -4.284 1.00 95.31 207 GLY A N 1
ATOM 1493 C CA . GLY A 1 207 ? -8.819 -8.192 -5.694 1.00 95.31 207 GLY A CA 1
ATOM 1494 C C . GLY A 1 207 ? -9.364 -6.785 -5.962 1.00 95.31 207 GLY A C 1
ATOM 1495 O O . GLY A 1 207 ? -9.539 -6.432 -7.126 1.00 95.31 207 GLY A O 1
ATOM 1496 N N . GLN A 1 208 ? -9.599 -5.967 -4.931 1.00 96.88 208 GLN A N 1
ATOM 1497 C CA . GLN A 1 208 ? -10.077 -4.591 -5.080 1.00 96.88 208 GLN A CA 1
ATOM 1498 C C . GLN A 1 208 ? -8.948 -3.568 -4.859 1.00 96.88 208 GLN A C 1
ATOM 1500 O O . GLN A 1 208 ? -8.196 -3.702 -3.891 1.00 96.88 208 GLN A O 1
ATOM 1505 N N . PRO A 1 209 ? -8.810 -2.550 -5.732 1.00 97.62 209 PRO A N 1
ATOM 1506 C CA . PRO A 1 209 ? -7.874 -1.448 -5.530 1.00 97.62 209 PRO A CA 1
ATOM 1507 C C . PRO A 1 209 ? -8.358 -0.533 -4.401 1.00 97.62 209 PRO A C 1
ATOM 1509 O O . PRO A 1 209 ? -9.453 0.022 -4.474 1.00 97.62 209 PRO A O 1
ATOM 1512 N N . VAL A 1 210 ? -7.538 -0.359 -3.370 1.00 98.00 210 VAL A N 1
ATOM 1513 C CA . VAL A 1 210 ? -7.862 0.409 -2.165 1.00 98.00 210 VAL A CA 1
ATOM 1514 C C . VAL A 1 210 ? -6.714 1.346 -1.796 1.00 98.00 210 VAL A C 1
ATOM 1516 O O . VAL A 1 210 ? -5.539 1.020 -1.980 1.00 98.00 210 VAL A O 1
ATOM 1519 N N . GLY A 1 211 ? -7.069 2.538 -1.319 1.00 98.00 211 GLY A N 1
ATOM 1520 C CA . GLY A 1 211 ? -6.135 3.557 -0.839 1.00 98.00 211 GLY A CA 1
ATOM 1521 C C . GLY A 1 211 ? -6.131 3.658 0.685 1.00 98.00 211 GLY A C 1
ATOM 1522 O O . GLY A 1 211 ? -6.808 2.895 1.375 1.00 98.00 211 GLY A O 1
ATOM 1523 N N . LEU A 1 212 ? -5.381 4.626 1.212 1.00 97.38 212 LEU A N 1
ATOM 1524 C CA . LEU A 1 212 ? -5.371 4.940 2.643 1.00 97.38 212 LEU A CA 1
ATOM 1525 C C . LEU A 1 212 ? -6.755 5.393 3.128 1.00 97.38 212 LEU A C 1
ATOM 1527 O O . LEU A 1 212 ? -7.460 6.117 2.427 1.00 97.38 212 LEU A O 1
ATOM 1531 N N . GLY A 1 213 ? -7.129 4.977 4.336 1.00 96.94 213 GLY A N 1
ATOM 1532 C CA . GLY A 1 213 ? -8.396 5.323 4.982 1.00 96.94 213 GLY A CA 1
ATOM 1533 C C . GLY A 1 213 ? -9.628 4.604 4.428 1.00 96.94 213 GLY A C 1
ATOM 1534 O O . GLY A 1 213 ? -10.726 4.843 4.918 1.00 96.94 213 GLY A O 1
ATOM 1535 N N . VAL A 1 214 ? -9.480 3.736 3.422 1.00 97.38 214 VAL A N 1
ATOM 1536 C CA . VAL A 1 214 ? -10.597 2.956 2.873 1.00 97.38 214 VAL A CA 1
ATOM 1537 C C . VAL A 1 214 ? -10.867 1.741 3.761 1.00 97.38 214 VAL A C 1
ATOM 1539 O O . VAL A 1 214 ? -9.937 1.041 4.164 1.00 97.38 214 VAL A O 1
ATOM 1542 N N . ASP A 1 215 ? -12.141 1.474 4.039 1.00 96.06 215 ASP A N 1
ATOM 1543 C CA . ASP A 1 215 ? -12.585 0.287 4.769 1.00 96.06 215 ASP A CA 1
ATOM 1544 C C . ASP A 1 215 ? -12.800 -0.911 3.839 1.00 96.06 215 ASP A C 1
ATOM 1546 O O . ASP A 1 215 ? -13.515 -0.832 2.838 1.00 96.06 215 ASP A O 1
ATOM 1550 N N . VAL A 1 216 ? -12.215 -2.056 4.200 1.00 95.12 216 VAL A N 1
ATOM 1551 C CA . VAL A 1 216 ? -12.298 -3.313 3.446 1.00 95.12 216 VAL A CA 1
ATOM 1552 C C . VAL A 1 216 ? -12.574 -4.454 4.411 1.00 95.12 216 VAL A C 1
ATOM 1554 O O . VAL A 1 216 ? -11.762 -4.763 5.280 1.00 95.12 216 VAL A O 1
ATOM 1557 N N . GLY A 1 217 ? -13.742 -5.088 4.292 1.00 90.75 217 GLY A N 1
ATOM 1558 C CA . GLY A 1 217 ? -14.122 -6.180 5.198 1.00 90.75 217 GLY A CA 1
ATOM 1559 C C . GLY A 1 217 ? -14.200 -5.758 6.673 1.00 90.75 217 GLY A C 1
ATOM 1560 O O . GLY A 1 217 ? -13.998 -6.585 7.554 1.00 90.75 217 GLY A O 1
ATOM 1561 N N . GLY A 1 218 ? -14.460 -4.475 6.946 1.00 92.81 218 GLY A N 1
ATOM 1562 C CA . GLY A 1 218 ? -14.522 -3.916 8.300 1.00 92.81 218 GLY A CA 1
ATOM 1563 C C . GLY A 1 218 ? -13.169 -3.532 8.906 1.00 92.81 218 GLY A C 1
ATOM 1564 O O . GLY A 1 218 ? -13.137 -3.136 10.069 1.00 92.81 218 GLY A O 1
ATOM 1565 N N . ALA A 1 219 ? -12.070 -3.654 8.152 1.00 95.81 219 ALA A N 1
ATOM 1566 C CA . ALA A 1 219 ? -10.757 -3.147 8.533 1.00 95.81 219 ALA A CA 1
ATOM 1567 C C . ALA A 1 219 ? -10.398 -1.910 7.698 1.00 95.81 219 ALA A C 1
ATOM 1569 O O . ALA A 1 219 ? -10.507 -1.936 6.471 1.00 95.81 219 ALA A O 1
ATOM 1570 N N . THR A 1 220 ? -9.931 -0.851 8.354 1.00 97.25 220 THR A N 1
ATOM 1571 C CA . THR A 1 220 ? -9.520 0.397 7.703 1.00 97.25 220 THR A CA 1
ATOM 1572 C C . THR A 1 220 ? -8.048 0.318 7.309 1.00 97.25 220 THR A C 1
ATOM 1574 O O . THR A 1 220 ? -7.216 -0.092 8.118 1.00 97.25 220 THR A O 1
ATOM 1577 N N . VAL A 1 221 ? -7.688 0.723 6.091 1.00 97.62 221 VAL A N 1
ATOM 1578 C CA . VAL A 1 221 ? -6.277 0.817 5.677 1.00 97.62 221 VAL A CA 1
ATOM 1579 C C . VAL A 1 221 ? -5.615 2.007 6.381 1.00 97.62 221 VAL A C 1
ATOM 1581 O O . VAL A 1 221 ? -5.927 3.155 6.080 1.00 97.62 221 VAL A O 1
ATOM 1584 N N . ASP A 1 222 ? -4.687 1.742 7.299 1.00 97.94 222 ASP A N 1
ATOM 1585 C CA . ASP A 1 222 ? -3.967 2.768 8.067 1.00 97.94 222 ASP A CA 1
ATOM 1586 C C . ASP A 1 222 ? -2.740 3.270 7.291 1.00 97.94 222 ASP A C 1
ATOM 1588 O O . ASP A 1 222 ? -2.573 4.469 7.083 1.00 97.94 222 ASP A O 1
ATOM 1592 N N . GLU A 1 223 ? -1.902 2.349 6.798 1.00 98.06 223 GLU A N 1
ATOM 1593 C CA . GLU A 1 223 ? -0.685 2.695 6.057 1.00 98.06 223 GLU A CA 1
ATOM 1594 C C . GLU A 1 223 ? -0.307 1.636 5.008 1.00 98.06 223 GLU A C 1
ATOM 1596 O O . GLU A 1 223 ? -0.434 0.433 5.233 1.00 98.06 223 GLU A O 1
ATOM 1601 N N . ILE A 1 224 ? 0.196 2.083 3.852 1.00 98.25 224 ILE A N 1
ATOM 1602 C CA . ILE A 1 224 ? 0.689 1.221 2.769 1.00 98.25 224 ILE A CA 1
ATOM 1603 C C . ILE A 1 224 ? 2.214 1.372 2.680 1.00 98.25 224 ILE A C 1
ATOM 1605 O O . ILE A 1 224 ? 2.727 2.466 2.403 1.00 98.25 224 ILE A O 1
ATOM 1609 N N . PHE A 1 225 ? 2.927 0.267 2.887 1.00 98.38 225 PHE A N 1
ATOM 1610 C CA . PHE A 1 225 ? 4.380 0.135 2.750 1.00 98.38 225 PHE A CA 1
ATOM 1611 C C . PHE A 1 225 ? 4.734 -0.562 1.428 1.00 98.38 225 PHE A C 1
ATOM 1613 O O . PHE A 1 225 ? 3.835 -1.064 0.761 1.00 98.38 225 PHE A O 1
ATOM 1620 N N . PRO A 1 226 ? 6.014 -0.601 1.013 1.00 97.81 226 PRO A N 1
ATOM 1621 C CA . PRO A 1 226 ? 6.414 -1.253 -0.237 1.00 97.81 226 PRO A CA 1
ATOM 1622 C C . PRO A 1 226 ? 6.099 -2.756 -0.305 1.00 97.81 226 PRO A C 1
ATOM 1624 O O . PRO A 1 226 ? 5.812 -3.272 -1.380 1.00 97.81 226 PRO A O 1
ATOM 1627 N N . ASP A 1 227 ? 6.154 -3.454 0.830 1.00 97.69 227 ASP A N 1
ATOM 1628 C CA . ASP A 1 227 ? 6.067 -4.915 0.946 1.00 97.69 227 ASP A CA 1
ATOM 1629 C C . ASP A 1 227 ? 4.875 -5.406 1.788 1.00 97.69 227 ASP A C 1
ATOM 1631 O O . ASP A 1 227 ? 4.605 -6.607 1.835 1.00 97.69 227 ASP A O 1
ATOM 1635 N N . ARG A 1 228 ? 4.146 -4.495 2.441 1.00 97.56 228 ARG A N 1
ATOM 1636 C CA . ARG A 1 228 ? 3.065 -4.811 3.384 1.00 97.56 228 ARG A CA 1
ATOM 1637 C C . ARG A 1 228 ? 2.035 -3.692 3.493 1.00 97.56 228 ARG A C 1
ATOM 1639 O O . ARG A 1 228 ? 2.299 -2.542 3.146 1.00 97.56 228 ARG A O 1
ATOM 1646 N N . VAL A 1 229 ? 0.866 -4.022 4.026 1.00 97.94 229 VAL A N 1
ATOM 1647 C CA . VAL A 1 229 ? -0.200 -3.060 4.326 1.00 97.94 229 VAL A CA 1
ATOM 1648 C C . VAL A 1 229 ? -0.588 -3.200 5.793 1.00 97.94 229 VAL A C 1
ATOM 1650 O O . VAL A 1 229 ? -0.804 -4.313 6.275 1.00 97.94 229 VAL A O 1
ATOM 1653 N N . ARG A 1 230 ? -0.664 -2.069 6.501 1.00 97.88 230 ARG A N 1
ATOM 1654 C CA . ARG A 1 230 ? -1.147 -2.006 7.878 1.00 97.88 230 ARG A CA 1
ATOM 1655 C C . ARG A 1 230 ? -2.617 -1.620 7.878 1.00 97.88 230 ARG A C 1
ATOM 1657 O O . ARG A 1 230 ? -3.001 -0.582 7.343 1.00 97.88 230 ARG A O 1
ATOM 1664 N N . PHE A 1 231 ? -3.422 -2.459 8.504 1.00 97.38 231 PHE A N 1
ATOM 1665 C CA . PHE A 1 231 ? -4.850 -2.276 8.687 1.00 97.38 231 PHE A CA 1
ATOM 1666 C C . PHE A 1 231 ? -5.146 -1.999 10.156 1.00 97.38 231 PHE A C 1
ATOM 1668 O O . PHE A 1 231 ? -4.421 -2.460 11.035 1.00 97.38 231 PHE A O 1
ATOM 1675 N N . THR A 1 232 ? -6.234 -1.289 10.424 1.00 96.62 232 THR A N 1
ATOM 1676 C CA . THR A 1 232 ? -6.820 -1.164 11.757 1.00 96.62 232 THR A CA 1
ATOM 1677 C C . THR A 1 232 ? -8.178 -1.857 11.751 1.00 96.62 232 THR A C 1
ATOM 1679 O O . THR A 1 232 ? -9.089 -1.441 11.041 1.00 96.62 232 THR A O 1
ATOM 1682 N N . TYR A 1 233 ? -8.325 -2.924 12.532 1.00 95.56 233 TYR A N 1
ATOM 1683 C CA . TYR A 1 233 ? -9.566 -3.679 12.684 1.00 95.56 233 TYR A CA 1
ATOM 1684 C C . TYR A 1 233 ? -9.997 -3.629 14.147 1.00 95.56 233 TYR A C 1
ATOM 1686 O O . TYR A 1 233 ? -9.278 -4.098 15.022 1.00 95.56 233 TYR A O 1
ATOM 1694 N N . LYS A 1 234 ? -11.157 -3.026 14.435 1.00 92.62 234 LYS A N 1
ATOM 1695 C CA . LYS A 1 234 ? -11.674 -2.866 15.814 1.00 92.62 234 LYS A CA 1
ATOM 1696 C C . LYS A 1 234 ? -10.678 -2.215 16.795 1.00 92.62 234 LYS A C 1
ATOM 1698 O O . LYS A 1 234 ? -10.713 -2.489 17.988 1.00 92.62 234 LYS A O 1
ATOM 1703 N N . GLY A 1 235 ? -9.805 -1.342 16.290 1.00 94.06 235 GLY A N 1
ATOM 1704 C CA . GLY A 1 235 ? -8.764 -0.672 17.078 1.00 94.06 235 GLY A CA 1
ATOM 1705 C C . GLY A 1 235 ? -7.446 -1.445 17.197 1.00 94.06 235 GLY A C 1
ATOM 1706 O O . GLY A 1 235 ? -6.465 -0.879 17.673 1.00 94.06 235 GLY A O 1
ATOM 1707 N N . GLU A 1 236 ? -7.382 -2.689 16.719 1.00 94.12 236 GLU A N 1
ATOM 1708 C CA . GLU A 1 236 ? -6.144 -3.464 16.643 1.00 94.12 236 GLU A CA 1
ATOM 1709 C C . GLU A 1 236 ? -5.462 -3.267 15.291 1.00 94.12 236 GLU A C 1
ATOM 1711 O O . GLU A 1 236 ? -6.113 -3.212 14.246 1.00 94.12 236 GLU A O 1
ATOM 1716 N N . LYS A 1 237 ? -4.133 -3.155 15.308 1.00 95.56 237 LYS A N 1
ATOM 1717 C CA . LYS A 1 237 ? -3.329 -2.999 14.096 1.00 95.56 237 LYS A CA 1
ATOM 1718 C C . LYS A 1 237 ? -2.906 -4.371 13.596 1.00 95.56 237 LYS A C 1
ATOM 1720 O O . LYS A 1 237 ? -2.220 -5.093 14.310 1.00 95.56 237 LYS A O 1
ATOM 1725 N N . VAL A 1 238 ? -3.289 -4.695 12.368 1.00 95.19 238 VAL A N 1
ATOM 1726 C CA . VAL A 1 238 ? -2.949 -5.952 11.696 1.00 95.19 238 VAL A CA 1
ATOM 1727 C C . VAL A 1 238 ? -2.066 -5.632 10.501 1.00 95.19 238 VAL A C 1
ATOM 1729 O O . VAL A 1 238 ? -2.378 -4.748 9.704 1.00 95.19 238 VAL A O 1
ATOM 1732 N N . GLU A 1 239 ? -0.951 -6.336 10.371 1.00 96.00 239 GLU A N 1
ATOM 1733 C CA . GLU A 1 239 ? -0.003 -6.166 9.276 1.00 96.00 239 GLU A CA 1
ATOM 1734 C C . GLU A 1 239 ? -0.117 -7.354 8.322 1.00 96.00 239 GLU A C 1
ATOM 1736 O O . GLU A 1 239 ? -0.082 -8.500 8.753 1.00 96.00 239 GLU A O 1
ATOM 1741 N N . VAL A 1 240 ? -0.284 -7.093 7.023 1.00 96.38 240 VAL A N 1
ATOM 1742 C CA . VAL A 1 240 ? -0.403 -8.153 6.014 1.00 96.38 240 VAL A CA 1
ATOM 1743 C C . VAL A 1 240 ? 0.623 -7.920 4.915 1.00 96.38 240 VAL A C 1
ATOM 1745 O O . VAL A 1 240 ? 0.610 -6.888 4.238 1.00 96.38 240 VAL A O 1
ATOM 1748 N N . GLY A 1 241 ? 1.521 -8.888 4.737 1.00 96.00 241 GLY A N 1
ATOM 1749 C CA . GLY A 1 241 ? 2.538 -8.865 3.687 1.00 96.00 241 GLY A CA 1
ATOM 1750 C C . GLY A 1 241 ? 1.968 -9.114 2.288 1.00 96.00 241 GLY A C 1
ATOM 1751 O O . GLY A 1 241 ? 0.929 -9.755 2.115 1.00 96.00 241 GLY A O 1
ATOM 1752 N N . LEU A 1 242 ? 2.677 -8.644 1.263 1.00 95.69 242 LEU A N 1
ATOM 1753 C CA . LEU A 1 242 ? 2.349 -8.926 -0.132 1.00 95.69 242 LEU A CA 1
ATOM 1754 C C . LEU A 1 242 ? 2.337 -10.444 -0.390 1.00 95.69 242 LEU A C 1
ATOM 1756 O O . LEU A 1 242 ? 3.318 -11.143 -0.148 1.00 95.69 242 LEU A O 1
ATOM 1760 N N . GLY A 1 243 ? 1.215 -10.956 -0.895 1.00 88.56 243 GLY A N 1
ATOM 1761 C CA . GLY A 1 243 ? 1.008 -12.378 -1.170 1.00 88.56 243 GLY A CA 1
ATOM 1762 C C . GLY A 1 243 ? 0.615 -13.220 0.049 1.00 88.56 243 GLY A C 1
ATOM 1763 O O . GLY A 1 243 ? 0.311 -14.400 -0.126 1.00 88.56 243 GLY A O 1
ATOM 1764 N N . ARG A 1 244 ? 0.572 -12.634 1.253 1.00 87.06 244 ARG A N 1
ATOM 1765 C CA . ARG A 1 244 ? 0.118 -13.290 2.488 1.00 87.06 244 ARG A CA 1
ATOM 1766 C C . ARG A 1 244 ? -1.364 -13.007 2.745 1.00 87.06 244 ARG A C 1
ATOM 1768 O O . ARG A 1 244 ? -1.933 -12.039 2.228 1.00 87.06 244 ARG A O 1
ATOM 1775 N N . SER A 1 245 ? -1.991 -13.878 3.530 1.00 81.94 245 SER A N 1
ATOM 1776 C CA . SER A 1 245 ? -3.323 -13.648 4.081 1.00 81.94 245 SER A CA 1
ATOM 1777 C C . SER A 1 245 ? -3.218 -13.403 5.585 1.00 81.94 245 SER A C 1
ATOM 1779 O O . SER A 1 245 ? -2.364 -13.993 6.239 1.00 81.94 245 SER A O 1
ATOM 1781 N N . SER A 1 246 ? -4.089 -12.560 6.142 1.00 82.31 246 SER A N 1
ATOM 1782 C CA . SER A 1 246 ? -4.140 -12.273 7.588 1.00 82.31 246 SER A CA 1
ATOM 1783 C C . SER A 1 246 ? -4.478 -13.485 8.464 1.00 82.31 246 SER A C 1
ATOM 1785 O O . SER A 1 246 ? -4.538 -13.356 9.678 1.00 82.31 246 SER A O 1
ATOM 1787 N N . LYS A 1 247 ? -4.778 -14.637 7.856 1.00 78.81 247 LYS A N 1
ATOM 1788 C CA . LYS A 1 247 ? -5.131 -15.874 8.551 1.00 78.81 247 LYS A CA 1
ATOM 1789 C C . LYS A 1 247 ? -3.931 -16.810 8.754 1.00 78.81 247 LYS A C 1
ATOM 1791 O O . LYS A 1 247 ? -4.064 -17.781 9.489 1.00 78.81 247 LYS A O 1
ATOM 1796 N N . ASP A 1 248 ? -2.811 -16.541 8.084 1.00 68.25 248 ASP A N 1
ATOM 1797 C CA . ASP A 1 248 ? -1.599 -17.372 8.123 1.00 68.25 248 ASP A CA 1
ATOM 1798 C C . ASP A 1 248 ? -0.535 -16.867 9.123 1.00 68.25 248 ASP A C 1
ATOM 1800 O O . ASP A 1 248 ? 0.517 -17.497 9.242 1.00 68.25 248 ASP A O 1
ATOM 1804 N N . ASP A 1 249 ? -0.795 -15.749 9.807 1.00 51.50 249 ASP A N 1
ATOM 1805 C CA . ASP A 1 249 ? 0.036 -15.142 10.864 1.00 51.50 249 ASP A CA 1
ATOM 1806 C C . ASP A 1 249 ? -0.716 -15.196 12.205 1.00 51.50 249 ASP A C 1
ATOM 1808 O O . ASP A 1 249 ? -0.083 -15.546 13.227 1.00 51.50 249 ASP A O 1
#

Sequence (249 aa):
MSSILNALKKLDAEKAARLSGQVEISRAILTEKPSRSGRRMPVLVIGSSVLLAVAVLAGSMMLWHGRSTPSAGKLLANAPQLPAQPAPVKATPSPQPAARPSSTVPATPATVVTRRPLAAVPSPPPLPTPTAQAPRQTSPTPQRQVPTAPISKPLPGPNAPPQTPVETVARPVPAPSAPHPHAVPALRVSGIAWQKDSASRLAIVNGQPVGLGVDVGGATVDEIFPDRVRFTYKGEKVEVGLGRSSKDD

pLDDT: mean 71.45, std 17.97, range [44.28, 98.38]

Secondary structure (DSSP, 8-state):
--HHHHHHHHHHHHHHHHHHHHHHHHHHHH--------TT-HHHHHHHHHHHHHHHHHHHHHHHHTT--------------------PPP-------PPPP--PPP--------------PPPPPPPPP------------------------------PPP------------------TTPPP--BEEEEE--SSGGG-EEEETTEEE-TT-EETTEEEEEE-SSEEEEEETTEEEEEETT-BTT--

Foldseek 3Di:
DVVVVVVVVVVVVVVVVVVVVPVVVVVCVVPCPPPPPDDDPPVVVVVVVVVVVVVVVVVVVCVVVVPPDDPDDDDDDDDDDDDDDDDDDDDDDDDDDDDDDDDDDPDDDDDDPPDDPDDDDPDDDDDPDPDPDDDPDDDDDPPPPDPPDDPDDPDPDPDDDDPDPPPCPPDPPPDPPPPDPDDDDWWAWADWDDDPDQQPTWTQIPNDIDGAQDDDSQWGFHGGDPFWTWTAHPNDIQIAGHGGISVVD

Mean predicted aligned error: 22.9 Å